Protein AF-A0A7W9KE18-F1 (afdb_monomer)

Mean predicted aligned error: 9.25 Å

Solvent-accessible surface area (backbone atoms only — not comparable to full-atom values): 11816 Å² total; per-residue (Å²): 110,72,20,36,41,29,46,58,72,78,98,74,41,50,74,44,80,45,38,40,68,54,53,30,46,52,31,44,57,42,32,73,68,54,82,53,66,66,60,21,50,50,31,40,55,49,35,73,67,67,53,50,64,50,47,50,83,75,50,60,72,62,50,44,56,42,53,53,50,44,44,60,71,41,48,60,66,49,31,47,74,78,36,62,89,39,95,56,54,41,63,58,51,46,55,50,37,50,53,49,49,53,50,47,64,75,40,43,69,59,54,44,63,52,36,45,64,60,50,49,53,50,44,52,53,38,47,74,73,69,49,53,69,62,61,46,48,37,50,43,42,74,56,60,47,49,72,72,55,46,20,55,47,42,18,71,74,69,73,50,52,69,67,59,17,38,54,58,47,63,70,27,76,71,34,43,71,58,46,53,52,52,53,52,53,49,52,53,50,53,52,53,53,52,52,51,51,56,61,66,68,64,68,69,78,84,84,76,86,76,92,127

Nearest PDB structures (foldseek):
  3iyv-assembly1_A  TM=1.744E-01  e=9.929E+00  Bos taurus

Radius of gyration: 23.75 Å; Cα contacts (8 Å, |Δi|>4): 207; chains: 1; bounding box: 62×62×66 Å

Structure (mmCIF, N/CA/C/O backbone):
data_AF-A0A7W9KE18-F1
#
_entry.id   AF-A0A7W9KE18-F1
#
loop_
_atom_site.group_PDB
_atom_site.id
_atom_site.type_symbol
_atom_site.label_atom_id
_atom_site.label_alt_id
_atom_site.label_comp_id
_atom_site.label_asym_id
_atom_site.label_entity_id
_atom_site.label_seq_id
_atom_site.pdbx_PDB_ins_code
_atom_site.Cartn_x
_atom_site.Cartn_y
_atom_site.Cartn_z
_atom_site.occupancy
_atom_site.B_iso_or_equiv
_atom_site.auth_seq_id
_atom_site.auth_comp_id
_atom_site.auth_asym_id
_atom_site.auth_atom_id
_atom_site.pdbx_PDB_model_num
ATOM 1 N N . MET A 1 1 ? 8.382 3.292 -27.621 1.00 81.75 1 MET A N 1
ATOM 2 C CA . MET A 1 1 ? 6.978 3.758 -27.607 1.00 81.75 1 MET A CA 1
ATOM 3 C C . MET A 1 1 ? 6.682 4.230 -26.197 1.00 81.75 1 MET A C 1
ATOM 5 O O . MET A 1 1 ? 6.985 3.475 -25.274 1.00 81.75 1 MET A O 1
ATOM 9 N N . SER A 1 2 ? 6.204 5.465 -26.048 1.00 94.50 2 SER A N 1
ATOM 10 C CA . SER A 1 2 ? 5.830 6.042 -24.753 1.00 94.50 2 SER A CA 1
ATOM 11 C C . SER A 1 2 ? 4.595 5.346 -24.177 1.00 94.50 2 SER A C 1
ATOM 13 O O . SER A 1 2 ? 3.833 4.704 -24.912 1.00 94.50 2 SER A O 1
ATOM 15 N N . ALA A 1 3 ? 4.464 5.435 -22.861 1.00 96.94 3 ALA A N 1
ATOM 16 C CA . ALA A 1 3 ? 3.302 5.058 -22.080 1.00 96.94 3 ALA A CA 1
ATOM 17 C C . ALA A 1 3 ? 3.195 5.993 -20.865 1.00 96.94 3 ALA A C 1
ATOM 19 O O . ALA A 1 3 ? 4.192 6.611 -20.505 1.00 96.94 3 ALA A O 1
ATOM 20 N N . ASP A 1 4 ? 2.032 6.065 -20.228 1.00 97.19 4 ASP A N 1
ATOM 21 C CA . ASP A 1 4 ? 1.794 6.928 -19.069 1.00 97.19 4 ASP A CA 1
ATOM 22 C C . ASP A 1 4 ? 1.134 6.142 -17.924 1.00 97.19 4 ASP A C 1
ATOM 24 O O . ASP A 1 4 ? 0.269 5.292 -18.140 1.00 97.19 4 ASP A O 1
ATOM 28 N N . PHE A 1 5 ? 1.535 6.411 -16.688 1.00 97.50 5 PHE A N 1
ATOM 29 C CA . PHE A 1 5 ? 0.840 5.945 -15.491 1.00 97.50 5 PHE A CA 1
ATOM 30 C C . PHE A 1 5 ? 0.196 7.156 -14.829 1.00 97.50 5 PHE A C 1
ATOM 32 O O . PHE A 1 5 ? 0.886 8.114 -14.510 1.00 97.50 5 PHE A O 1
ATOM 39 N N . TYR A 1 6 ? -1.112 7.129 -14.625 1.00 96.88 6 TYR A N 1
ATOM 40 C CA . TYR A 1 6 ? -1.852 8.233 -14.031 1.00 96.88 6 TYR A CA 1
ATOM 41 C C . TYR A 1 6 ? -2.145 7.926 -12.564 1.00 96.88 6 TYR A C 1
ATOM 43 O O . TYR A 1 6 ? -2.883 6.983 -12.259 1.00 96.88 6 TYR A O 1
ATOM 51 N N . VAL A 1 7 ? -1.549 8.720 -11.677 1.00 96.06 7 VAL A N 1
ATOM 52 C CA . VAL A 1 7 ? -1.718 8.627 -10.227 1.00 96.06 7 VAL A CA 1
ATOM 53 C C . VAL A 1 7 ? -2.932 9.458 -9.814 1.00 96.06 7 VAL A C 1
ATOM 55 O O . VAL A 1 7 ? -3.059 10.631 -10.171 1.00 96.06 7 VA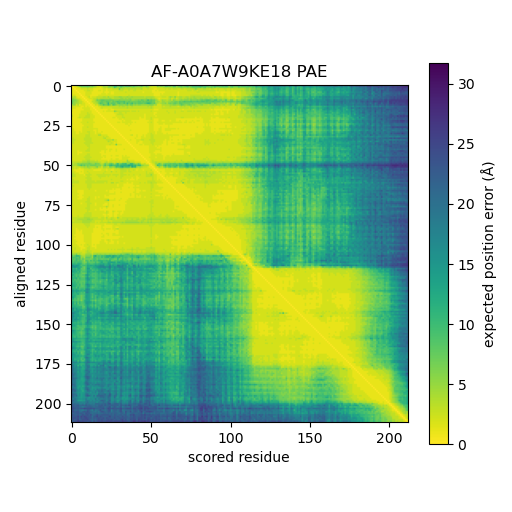L A O 1
ATOM 58 N N . GLY A 1 8 ? -3.841 8.831 -9.068 1.00 90.56 8 GLY A N 1
ATOM 59 C CA . GLY A 1 8 ? -5.035 9.476 -8.534 1.00 90.56 8 GLY A CA 1
ATOM 60 C C . GLY A 1 8 ? -6.297 9.359 -9.388 1.00 90.56 8 GLY A C 1
ATOM 61 O O . GLY A 1 8 ? -6.356 8.630 -10.380 1.00 90.56 8 GLY A O 1
ATOM 62 N N . PHE A 1 9 ? -7.338 10.067 -8.947 1.00 87.75 9 PHE A N 1
ATOM 63 C CA . PHE A 1 9 ? -8.699 10.002 -9.481 1.00 87.75 9 PHE A CA 1
ATOM 64 C C . PHE A 1 9 ? -9.166 11.342 -10.053 1.00 87.75 9 PHE A C 1
ATOM 66 O O . PHE A 1 9 ? -8.698 12.410 -9.664 1.00 87.75 9 PHE A O 1
ATOM 73 N N . GLY A 1 10 ? -10.181 11.291 -10.919 1.00 82.12 10 GLY A N 1
ATOM 74 C CA . GLY A 1 10 ? -10.900 12.480 -11.373 1.00 82.12 10 GLY A CA 1
ATOM 75 C C . GLY A 1 10 ? -10.387 13.051 -12.699 1.00 82.12 10 GLY A C 1
ATOM 76 O O . GLY A 1 10 ? -9.781 12.336 -13.492 1.00 82.12 10 GLY A O 1
ATOM 77 N N . PRO A 1 11 ? -10.693 14.326 -13.009 1.00 77.25 11 PRO A N 1
ATOM 78 C CA . PRO A 1 11 ? -10.459 14.888 -14.342 1.00 77.25 11 PRO A CA 1
ATOM 79 C C . PRO A 1 11 ? -8.986 15.204 -14.644 1.00 77.25 11 PRO A C 1
ATOM 81 O O . PRO A 1 11 ? -8.645 15.406 -15.811 1.00 77.25 11 PRO A O 1
ATOM 84 N N . HIS A 1 12 ? -8.127 15.267 -13.622 1.00 83.62 12 HIS A N 1
ATOM 85 C CA . HIS A 1 12 ? -6.730 15.691 -13.744 1.00 83.62 12 HIS A CA 1
ATOM 86 C C . HIS A 1 12 ? -5.778 14.814 -12.910 1.00 83.62 12 HIS A C 1
ATOM 88 O O . HIS A 1 12 ? -5.100 15.346 -12.036 1.00 83.62 12 HIS A O 1
ATOM 94 N N . PRO A 1 13 ? -5.725 13.488 -13.138 1.00 91.69 13 PRO A N 1
ATOM 95 C CA . PRO A 1 13 ? -4.758 12.644 -12.448 1.00 91.69 13 PRO A CA 1
ATOM 96 C C . PRO A 1 13 ? -3.338 12.993 -12.909 1.00 91.69 13 PRO A C 1
ATOM 98 O O . PRO A 1 13 ? -3.124 13.361 -14.072 1.00 91.69 13 PRO A O 1
ATOM 101 N N . GLU A 1 14 ? -2.371 12.870 -12.007 1.00 94.06 14 GLU A N 1
ATOM 102 C CA . GLU A 1 14 ? -0.987 13.253 -12.273 1.00 94.06 14 GLU A CA 1
ATOM 103 C C . GLU A 1 14 ? -0.297 12.201 -13.154 1.00 94.06 14 GLU A C 1
ATOM 105 O O . GLU A 1 14 ? -0.275 11.019 -12.800 1.00 94.06 14 GLU A O 1
ATOM 110 N N . PRO A 1 15 ? 0.236 12.580 -14.331 1.00 97.12 15 PRO A N 1
ATOM 111 C CA . PRO A 1 15 ? 0.862 11.629 -15.234 1.00 97.12 15 PRO A CA 1
ATOM 112 C C . PRO A 1 15 ? 2.338 11.402 -14.893 1.00 97.12 15 PRO A C 1
ATOM 114 O O . PRO A 1 15 ? 3.128 12.340 -14.814 1.00 97.12 15 PRO A O 1
ATOM 117 N N . TRP A 1 16 ? 2.737 10.137 -14.844 1.00 98.06 16 TRP A N 1
ATOM 118 C CA . TRP A 1 16 ? 4.122 9.690 -14.901 1.00 98.06 16 TRP A CA 1
ATOM 119 C C . TRP A 1 16 ? 4.404 9.047 -16.261 1.00 98.06 16 TRP A C 1
ATOM 121 O O . TRP A 1 16 ? 3.934 7.945 -16.568 1.00 98.06 16 TRP A O 1
ATOM 131 N N . SER A 1 17 ? 5.169 9.740 -17.103 1.00 97.44 17 SER A N 1
ATOM 132 C CA . SER A 1 17 ? 5.526 9.244 -18.434 1.00 97.44 17 SER A CA 1
ATOM 133 C C . SER A 1 17 ? 6.665 8.232 -18.367 1.00 97.44 17 SER A C 1
ATOM 135 O O . SER A 1 17 ? 7.680 8.448 -17.716 1.00 97.44 17 SER A O 1
ATOM 137 N N . CYS A 1 18 ? 6.540 7.129 -19.097 1.00 96.94 18 CYS A N 1
ATOM 138 C CA . CYS A 1 18 ? 7.520 6.050 -19.127 1.00 96.94 18 CYS A CA 1
ATOM 139 C C . CYS A 1 18 ? 7.545 5.340 -20.493 1.00 96.94 18 CYS A C 1
ATOM 141 O O . CYS A 1 18 ? 6.946 5.765 -21.486 1.00 96.94 18 CYS A O 1
ATOM 143 N N . THR A 1 19 ? 8.286 4.235 -20.583 1.00 96.81 19 THR A N 1
ATOM 144 C CA . THR A 1 19 ? 8.211 3.337 -21.744 1.00 96.81 19 THR A CA 1
ATOM 145 C C . THR A 1 19 ? 7.182 2.237 -21.494 1.00 96.81 19 THR A C 1
ATOM 147 O O . THR A 1 19 ? 6.984 1.822 -20.357 1.00 96.81 19 THR A O 1
ATOM 150 N N . ARG A 1 20 ? 6.592 1.667 -22.554 1.00 96.12 20 ARG A N 1
ATOM 151 C CA . ARG A 1 20 ? 5.683 0.507 -22.408 1.00 96.12 20 ARG A CA 1
ATOM 152 C C . ARG A 1 20 ? 6.296 -0.667 -21.642 1.00 96.12 20 ARG A C 1
ATOM 154 O O . ARG A 1 20 ? 5.591 -1.336 -20.899 1.00 96.12 20 ARG A O 1
ATOM 161 N N . GLY A 1 21 ? 7.592 -0.924 -21.839 1.00 96.44 21 GLY A N 1
ATOM 162 C CA . GLY A 1 21 ? 8.295 -1.992 -21.126 1.00 96.44 21 GLY A CA 1
ATOM 163 C C . GLY A 1 21 ? 8.367 -1.717 -19.626 1.00 96.44 21 GLY A C 1
ATOM 164 O O . GLY A 1 21 ? 8.128 -2.618 -18.832 1.00 96.44 21 GLY A O 1
ATOM 165 N N . MET A 1 22 ? 8.615 -0.462 -19.248 1.00 97.38 22 MET A N 1
ATOM 166 C CA . MET A 1 22 ? 8.638 -0.051 -17.848 1.00 97.38 22 MET A CA 1
ATOM 167 C C . MET A 1 22 ? 7.244 -0.087 -17.217 1.00 97.38 22 MET A C 1
ATOM 169 O O . MET A 1 22 ? 7.108 -0.626 -16.127 1.00 97.38 22 MET A O 1
ATOM 173 N N . LEU A 1 23 ? 6.203 0.382 -17.920 1.00 97.62 23 LEU A N 1
ATOM 174 C CA . LEU A 1 23 ? 4.820 0.247 -17.449 1.00 97.62 23 LEU A CA 1
ATOM 175 C C . LEU A 1 23 ? 4.454 -1.227 -17.220 1.00 97.62 23 LEU A C 1
ATOM 177 O O . LEU A 1 23 ? 3.947 -1.585 -16.162 1.00 97.62 23 LEU A O 1
ATOM 181 N N . GLY A 1 24 ? 4.757 -2.098 -18.187 1.00 97.12 24 GLY A N 1
ATOM 182 C CA . GLY A 1 24 ? 4.517 -3.536 -18.058 1.00 97.12 24 GLY A CA 1
ATOM 183 C C . GLY A 1 24 ? 5.300 -4.179 -16.910 1.00 97.12 24 GLY A C 1
ATOM 184 O O . GLY A 1 24 ? 4.770 -5.059 -16.233 1.00 97.12 24 GLY A O 1
ATOM 185 N N . TRP A 1 25 ? 6.535 -3.731 -16.660 1.00 97.75 25 TRP A N 1
ATOM 186 C CA . TRP A 1 25 ? 7.319 -4.168 -15.505 1.00 97.75 25 TRP A CA 1
ATOM 187 C C . TRP A 1 25 ? 6.673 -3.727 -14.186 1.00 97.75 25 TRP A C 1
ATOM 189 O O . TRP A 1 25 ? 6.401 -4.586 -13.354 1.00 97.75 25 TRP A O 1
ATOM 199 N N . VAL A 1 26 ? 6.334 -2.439 -14.025 1.00 97.88 26 VAL A N 1
ATOM 200 C CA . VAL A 1 26 ? 5.669 -1.908 -12.817 1.00 97.88 26 VAL A CA 1
ATOM 201 C C . VAL A 1 26 ? 4.416 -2.723 -12.492 1.00 97.88 26 VAL A C 1
ATOM 203 O O . VAL A 1 26 ? 4.280 -3.230 -11.380 1.00 97.88 26 VAL A O 1
ATOM 206 N N . LEU A 1 27 ? 3.525 -2.914 -13.472 1.00 97.69 27 LEU A N 1
ATOM 207 C CA . LEU A 1 27 ? 2.266 -3.634 -13.266 1.00 97.69 27 LEU A C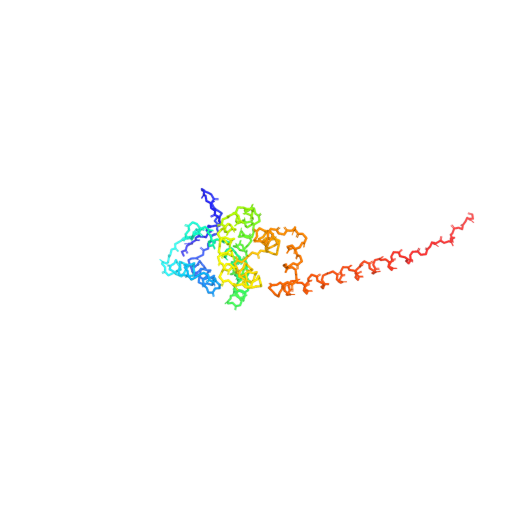A 1
ATOM 208 C C . LEU A 1 27 ? 2.485 -5.096 -12.851 1.00 97.69 27 LEU A C 1
ATOM 210 O O . LEU A 1 27 ? 1.798 -5.583 -11.955 1.00 97.69 27 LEU A O 1
ATOM 214 N N . ASN A 1 28 ? 3.449 -5.795 -13.458 1.00 97.94 28 ASN A N 1
ATOM 215 C CA . ASN A 1 28 ? 3.761 -7.181 -13.097 1.00 97.94 28 ASN A CA 1
ATOM 216 C C . ASN A 1 28 ? 4.422 -7.299 -11.720 1.00 97.94 28 ASN A C 1
ATOM 218 O O . ASN A 1 28 ? 4.080 -8.208 -10.960 1.00 97.94 28 ASN A O 1
ATOM 222 N N . THR A 1 29 ? 5.330 -6.380 -11.386 1.00 98.25 29 THR A N 1
ATOM 223 C CA . THR A 1 29 ? 5.990 -6.324 -10.078 1.00 98.25 29 THR A CA 1
ATOM 224 C C . THR A 1 29 ? 4.960 -6.125 -8.973 1.00 98.25 29 THR A C 1
ATOM 226 O O . THR 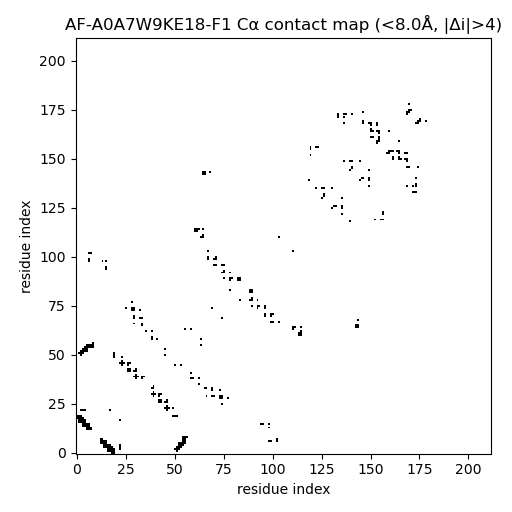A 1 29 ? 4.916 -6.917 -8.031 1.00 98.25 29 THR A O 1
ATOM 229 N N . VAL A 1 30 ? 4.066 -5.144 -9.121 1.00 98.00 30 VAL A N 1
ATOM 230 C CA . VAL A 1 30 ? 2.982 -4.886 -8.160 1.00 98.00 30 VAL A CA 1
ATOM 231 C C . VAL A 1 30 ? 2.030 -6.082 -8.077 1.00 98.00 30 VAL A C 1
ATOM 233 O O . VAL A 1 30 ? 1.740 -6.563 -6.984 1.00 98.00 30 VAL A O 1
ATOM 236 N N . ALA A 1 31 ? 1.613 -6.651 -9.214 1.00 97.62 31 ALA A N 1
ATOM 237 C CA . ALA A 1 31 ? 0.735 -7.826 -9.239 1.00 97.62 31 ALA A CA 1
ATOM 238 C C . ALA A 1 31 ? 1.317 -9.060 -8.523 1.00 97.62 31 ALA A C 1
ATOM 240 O O . ALA A 1 31 ? 0.571 -9.963 -8.141 1.00 97.62 31 ALA A O 1
ATOM 241 N N . GLY A 1 32 ? 2.645 -9.140 -8.389 1.00 97.19 32 GLY A N 1
ATOM 242 C CA . GLY A 1 32 ? 3.337 -10.193 -7.646 1.00 97.19 32 GLY A CA 1
ATOM 243 C C . GLY A 1 32 ? 3.272 -10.049 -6.123 1.00 97.19 32 GLY A C 1
ATOM 244 O O . GLY A 1 32 ? 3.572 -11.019 -5.434 1.00 97.19 32 GLY A O 1
ATOM 245 N N . HIS A 1 33 ? 2.886 -8.877 -5.611 1.00 96.31 33 HIS A N 1
ATOM 246 C CA . HIS A 1 33 ? 2.952 -8.543 -4.183 1.00 96.31 33 HIS A CA 1
ATOM 247 C C . HIS A 1 33 ? 1.595 -8.172 -3.569 1.00 96.31 33 HIS A C 1
ATOM 249 O O . HIS A 1 33 ? 1.438 -8.268 -2.350 1.00 96.31 33 HIS A O 1
ATOM 255 N N . VAL A 1 34 ? 0.608 -7.805 -4.391 1.00 95.56 34 VAL A N 1
ATOM 256 C CA . VAL A 1 34 ? -0.778 -7.638 -3.932 1.00 95.56 34 VAL A CA 1
ATOM 257 C C . VAL A 1 34 ? -1.364 -8.977 -3.455 1.00 95.56 34 VAL A C 1
ATOM 259 O O . VAL A 1 34 ? -1.104 -10.043 -4.018 1.00 95.56 34 VAL A O 1
ATOM 262 N N . GLN A 1 35 ? -2.154 -8.905 -2.395 1.00 89.44 35 GLN A N 1
ATOM 263 C CA . GLN A 1 35 ? -2.901 -9.977 -1.751 1.00 89.44 35 GLN A CA 1
ATOM 264 C C . GLN A 1 35 ? -4.274 -10.184 -2.390 1.00 89.44 35 GLN A C 1
ATOM 266 O O . GLN A 1 35 ? -4.741 -11.325 -2.451 1.00 89.44 35 GLN A O 1
ATOM 271 N N . ASP A 1 36 ? -4.929 -9.118 -2.864 1.00 89.62 36 ASP A N 1
ATOM 272 C CA . ASP A 1 36 ? -6.214 -9.253 -3.548 1.00 89.62 36 ASP A CA 1
ATOM 273 C C . ASP A 1 36 ? -6.034 -9.944 -4.920 1.00 89.62 36 ASP A C 1
ATOM 275 O O . ASP A 1 36 ? -5.361 -9.420 -5.818 1.00 89.62 36 ASP A O 1
ATOM 279 N N . PRO A 1 37 ? -6.629 -11.135 -5.132 1.00 93.00 37 PRO A N 1
ATOM 280 C CA . PRO A 1 37 ? -6.439 -11.885 -6.369 1.00 93.00 37 PRO A CA 1
ATOM 281 C C . PRO A 1 37 ? -7.110 -11.218 -7.578 1.00 93.00 37 PRO A C 1
ATOM 283 O O . PRO A 1 37 ? -6.664 -11.428 -8.708 1.00 93.00 37 PRO A O 1
ATOM 286 N N . GLY A 1 38 ? -8.165 -10.425 -7.361 1.00 94.38 38 GLY A N 1
ATOM 287 C CA . GLY A 1 38 ? -8.834 -9.648 -8.400 1.00 94.38 38 GLY A CA 1
ATOM 288 C C . GLY A 1 38 ? -7.957 -8.496 -8.880 1.00 94.38 38 GLY A C 1
ATOM 289 O O . GLY A 1 38 ? -7.752 -8.352 -10.086 1.00 94.38 38 GLY A O 1
ATOM 290 N N . LEU A 1 39 ? -7.358 -7.745 -7.952 1.00 96.06 39 LEU A N 1
ATOM 291 C CA . LEU A 1 39 ? -6.367 -6.709 -8.237 1.00 96.06 39 LEU A CA 1
ATOM 292 C C . LEU A 1 39 ? -5.178 -7.299 -9.004 1.00 96.06 39 LEU A C 1
ATOM 294 O O . LEU A 1 39 ? -4.818 -6.802 -10.073 1.00 96.06 39 LEU A O 1
ATOM 298 N N . ALA A 1 40 ? -4.623 -8.417 -8.524 1.00 97.31 40 ALA A N 1
ATOM 299 C CA . ALA A 1 40 ? -3.511 -9.104 -9.178 1.00 97.31 40 ALA A CA 1
ATOM 300 C C . ALA A 1 40 ? -3.842 -9.508 -10.626 1.00 97.31 40 ALA A C 1
ATOM 302 O O . ALA A 1 40 ? -3.021 -9.341 -11.532 1.00 97.31 40 ALA A O 1
ATOM 303 N N . ALA A 1 41 ? -5.037 -10.061 -10.856 1.00 97.00 41 ALA A N 1
ATOM 304 C CA . ALA A 1 41 ? -5.493 -10.460 -12.184 1.00 97.00 41 ALA A CA 1
ATOM 305 C C . ALA A 1 41 ? -5.673 -9.248 -13.111 1.00 97.00 41 ALA A C 1
ATOM 307 O O . ALA A 1 41 ? -5.221 -9.287 -14.257 1.00 97.00 41 ALA A O 1
ATOM 308 N N . THR A 1 42 ? -6.266 -8.164 -12.606 1.00 96.75 42 THR A N 1
ATOM 309 C CA . THR A 1 42 ? -6.447 -6.909 -13.346 1.00 96.75 42 THR A CA 1
ATOM 310 C C . THR A 1 42 ? -5.106 -6.322 -13.779 1.00 96.75 42 THR A C 1
ATOM 312 O O . THR A 1 42 ? -4.926 -6.018 -14.958 1.00 96.75 42 THR A O 1
ATOM 315 N N . LEU A 1 43 ? -4.134 -6.221 -12.870 1.00 97.25 43 LEU A N 1
ATOM 316 C CA . LEU A 1 43 ? -2.806 -5.678 -13.168 1.00 97.25 43 LEU A CA 1
ATOM 317 C C . LEU A 1 43 ? -2.063 -6.507 -14.229 1.00 97.25 43 LEU A C 1
ATOM 319 O O . LEU A 1 43 ? -1.535 -5.937 -15.186 1.00 97.25 43 LEU A O 1
ATOM 323 N N . ARG A 1 44 ? -2.085 -7.845 -14.127 1.00 97.38 44 ARG A N 1
ATOM 324 C CA . ARG A 1 44 ? -1.471 -8.732 -15.136 1.00 97.38 44 ARG A CA 1
ATOM 325 C C . ARG A 1 44 ? -2.142 -8.605 -16.498 1.00 97.38 44 ARG A C 1
ATOM 327 O O . ARG A 1 44 ? -1.459 -8.416 -17.499 1.00 97.38 44 ARG A O 1
ATOM 334 N N . ALA A 1 45 ? -3.475 -8.619 -16.540 1.00 96.19 45 ALA A N 1
ATOM 335 C CA . ALA A 1 45 ? -4.213 -8.443 -17.789 1.00 96.19 45 ALA A CA 1
ATOM 336 C C . ALA A 1 45 ? -3.877 -7.101 -18.466 1.00 96.19 45 ALA A C 1
ATOM 338 O O . ALA A 1 45 ? -3.749 -7.027 -19.691 1.00 96.19 45 ALA A O 1
ATOM 339 N N . ARG A 1 46 ? -3.687 -6.036 -17.675 1.00 95.44 46 ARG A N 1
ATOM 340 C CA . ARG A 1 46 ? -3.245 -4.729 -18.179 1.00 95.44 46 ARG A CA 1
ATOM 341 C C . ARG A 1 46 ? -1.807 -4.772 -18.694 1.00 95.44 46 ARG A C 1
ATOM 343 O O . ARG A 1 46 ? -1.572 -4.260 -19.789 1.00 95.44 46 ARG A O 1
ATOM 350 N N . ALA A 1 47 ? -0.887 -5.423 -17.987 1.00 95.75 47 ALA A N 1
ATOM 351 C CA . ALA A 1 47 ? 0.488 -5.602 -18.450 1.00 95.75 47 ALA A CA 1
ATOM 352 C C . ALA A 1 47 ? 0.553 -6.362 -19.793 1.00 95.75 47 ALA A C 1
ATOM 354 O O . ALA A 1 47 ? 1.229 -5.916 -20.722 1.00 95.75 47 ALA A O 1
ATOM 355 N N . ASP A 1 48 ? -0.221 -7.442 -19.933 1.00 95.31 48 ASP A N 1
ATOM 356 C CA . ASP A 1 48 ? -0.245 -8.300 -21.128 1.00 95.31 48 ASP A CA 1
ATOM 357 C C . ASP A 1 48 ? -0.899 -7.633 -22.345 1.00 95.31 48 ASP A C 1
ATOM 359 O O . ASP A 1 48 ? -0.551 -7.913 -23.493 1.00 95.31 48 ASP A O 1
ATOM 363 N N . SER A 1 49 ? -1.845 -6.720 -22.115 1.00 93.56 49 SER A N 1
ATOM 364 C CA . SER A 1 49 ? -2.570 -6.034 -23.191 1.00 93.56 49 SER A CA 1
ATOM 365 C C . SER A 1 49 ? -1.713 -5.058 -24.012 1.00 93.56 49 SER A C 1
ATOM 367 O O . SER A 1 49 ? -2.145 -4.603 -25.073 1.00 93.56 49 SER A O 1
ATOM 369 N N . GLY A 1 50 ? -0.506 -4.718 -23.541 1.00 88.88 50 GLY A N 1
ATOM 370 C CA . GLY A 1 50 ? 0.389 -3.775 -24.216 1.00 88.88 50 GLY A CA 1
ATOM 371 C C . GLY A 1 50 ? -0.152 -2.341 -24.275 1.00 88.88 50 GLY A C 1
ATOM 372 O O . GLY A 1 50 ? 0.203 -1.589 -25.193 1.00 88.88 50 GLY A O 1
ATOM 373 N N . LEU A 1 51 ? -1.030 -1.976 -23.330 1.00 84.25 51 LEU A N 1
ATOM 374 C CA . LEU A 1 51 ? -1.626 -0.645 -23.224 1.00 84.25 51 LEU A CA 1
ATOM 375 C C . LEU A 1 51 ? -0.566 0.455 -23.107 1.00 84.25 51 LEU A C 1
ATOM 377 O O . LEU A 1 51 ? 0.554 0.249 -22.642 1.00 84.25 51 LEU A O 1
ATOM 381 N N . GLN A 1 52 ? -0.951 1.646 -23.561 1.00 91.31 52 GLN A N 1
ATOM 382 C CA . GLN A 1 52 ? -0.127 2.852 -23.466 1.00 91.31 52 GLN A CA 1
ATOM 383 C C . GLN A 1 52 ? -0.403 3.642 -22.188 1.00 91.31 52 GLN A C 1
ATOM 385 O O . GLN A 1 52 ? 0.282 4.623 -21.947 1.00 91.31 52 GLN A O 1
ATOM 390 N N . TRP A 1 53 ? -1.393 3.247 -21.391 1.00 94.62 53 TRP A N 1
ATOM 391 C CA . TRP A 1 53 ? -1.748 3.960 -20.175 1.00 94.62 53 TRP A CA 1
ATOM 392 C C . TRP A 1 53 ? -2.298 3.036 -19.092 1.00 94.62 53 TRP A C 1
ATOM 394 O O . TRP A 1 53 ? -2.902 2.000 -19.394 1.00 94.62 53 TRP A O 1
ATOM 404 N N . PHE A 1 54 ? -2.142 3.454 -17.840 1.00 96.62 54 PHE A N 1
ATOM 405 C CA . PHE A 1 54 ? -2.807 2.877 -16.675 1.00 96.62 54 PHE A CA 1
ATOM 406 C C . PHE A 1 54 ? -3.347 4.000 -15.782 1.00 96.62 54 PHE A C 1
ATOM 408 O O . PHE A 1 54 ? -2.665 5.000 -15.596 1.00 96.62 54 PHE A O 1
ATOM 415 N N . TYR A 1 55 ? -4.554 3.832 -15.244 1.00 95.25 55 TYR A N 1
ATOM 416 C CA . TYR A 1 55 ? -5.211 4.784 -14.338 1.00 95.25 55 TYR A CA 1
ATOM 417 C C . TYR A 1 55 ? -5.626 4.057 -13.062 1.00 95.25 55 TYR A C 1
ATOM 419 O O . TYR A 1 55 ? -6.002 2.887 -13.148 1.00 95.25 55 TYR A O 1
ATOM 427 N N . PHE A 1 56 ? -5.685 4.746 -11.920 1.00 94.06 56 PHE A N 1
ATOM 428 C CA . PHE A 1 56 ? -6.324 4.189 -10.716 1.00 94.06 56 PHE A CA 1
ATOM 429 C C . PHE A 1 56 ? -7.800 3.832 -10.955 1.00 94.06 56 PHE A C 1
ATOM 431 O O . PHE A 1 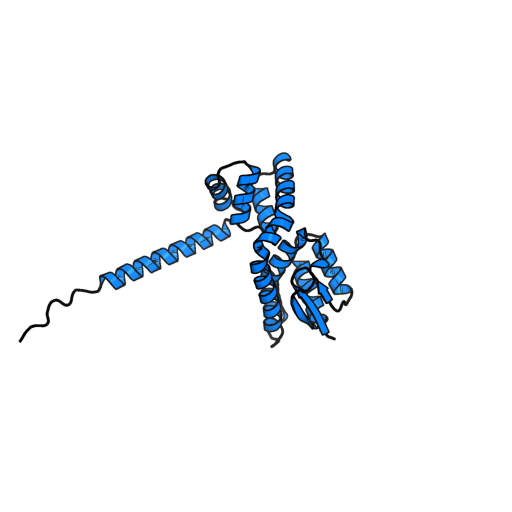56 ? -8.261 2.814 -10.458 1.00 94.06 56 PHE A O 1
ATOM 438 N N . ASP A 1 57 ? -8.498 4.544 -11.849 1.00 91.06 57 ASP A N 1
ATOM 439 C CA . ASP A 1 57 ? -9.844 4.179 -12.334 1.00 91.06 57 ASP A CA 1
ATOM 440 C C . ASP A 1 57 ? -9.918 2.807 -13.043 1.00 91.06 57 ASP A C 1
ATOM 442 O O . ASP A 1 57 ? -10.996 2.342 -13.411 1.00 91.06 57 ASP A O 1
ATOM 446 N N . SER A 1 58 ? -8.779 2.156 -13.299 1.00 93.56 58 SER A N 1
ATOM 447 C CA . SER A 1 58 ? -8.730 0.809 -13.883 1.00 93.56 58 SER A CA 1
ATOM 448 C C . SER A 1 58 ? -8.849 -0.313 -12.851 1.00 93.56 58 SER A C 1
ATOM 450 O O . SER A 1 58 ? -8.878 -1.475 -13.264 1.00 93.56 58 SER A O 1
ATOM 452 N N . VAL A 1 59 ? -8.876 0.014 -11.558 1.00 94.69 59 VAL A N 1
ATOM 453 C CA . VAL A 1 59 ? -9.073 -0.918 -10.440 1.00 94.69 59 VAL A CA 1
ATOM 454 C C . VAL A 1 59 ? -10.256 -0.450 -9.588 1.00 94.69 59 VAL A C 1
ATOM 456 O O . VAL A 1 59 ? -10.701 0.692 -9.710 1.00 94.69 59 VAL A O 1
ATOM 459 N N . GLU A 1 60 ? -10.797 -1.330 -8.749 1.00 91.38 60 GLU A N 1
ATOM 460 C CA . GLU A 1 60 ? -11.886 -0.948 -7.846 1.00 91.38 60 GLU A CA 1
ATOM 461 C C . GLU A 1 60 ? -11.368 0.008 -6.757 1.00 91.38 60 GLU A C 1
ATOM 463 O O . GLU A 1 60 ? -10.200 -0.035 -6.364 1.00 91.38 60 GLU A O 1
ATOM 468 N N . ARG A 1 61 ? -12.224 0.913 -6.265 1.00 86.69 61 ARG A N 1
ATOM 469 C CA . ARG A 1 61 ? -11.792 1.958 -5.315 1.00 86.69 61 ARG A CA 1
ATOM 470 C C . ARG A 1 61 ? -11.275 1.394 -3.993 1.00 86.69 61 ARG A C 1
ATOM 472 O O . ARG A 1 61 ? -10.329 1.941 -3.435 1.00 86.69 61 ARG A O 1
ATOM 479 N N . ASP A 1 62 ? -11.868 0.305 -3.520 1.00 83.06 62 ASP A N 1
ATOM 480 C CA . ASP A 1 62 ? -11.468 -0.413 -2.307 1.00 83.06 62 ASP A CA 1
ATOM 481 C C . ASP A 1 62 ? -10.108 -1.124 -2.455 1.00 83.06 62 ASP A C 1
ATOM 483 O O . ASP A 1 62 ? -9.468 -1.442 -1.452 1.00 83.06 62 ASP A O 1
ATOM 487 N N . GLN A 1 63 ? -9.632 -1.323 -3.690 1.00 90.19 63 GLN A N 1
ATOM 488 C CA . GLN A 1 63 ? -8.324 -1.908 -4.005 1.00 90.19 63 GLN A CA 1
ATOM 489 C C . GLN A 1 63 ? -7.190 -0.873 -4.045 1.00 90.19 63 GLN A C 1
ATOM 491 O O . GLN A 1 63 ? -6.014 -1.241 -3.990 1.00 90.19 63 GLN A O 1
ATOM 496 N N . VAL A 1 64 ? -7.505 0.423 -4.148 1.00 92.19 64 VAL A N 1
ATOM 497 C CA . VAL A 1 64 ? -6.483 1.472 -4.285 1.00 92.19 64 VAL A CA 1
ATOM 498 C C . VAL A 1 64 ? -5.569 1.616 -3.068 1.00 92.19 64 VAL A C 1
ATOM 500 O O . VAL A 1 64 ? -4.365 1.751 -3.291 1.00 92.19 64 VAL A O 1
ATOM 503 N N . PRO A 1 65 ? -6.048 1.546 -1.810 1.00 87.94 65 PRO A N 1
ATOM 504 C CA . PRO A 1 65 ? -5.153 1.593 -0.655 1.00 87.94 65 PRO A CA 1
ATOM 505 C C . PRO A 1 65 ? -4.050 0.525 -0.716 1.00 87.94 65 PRO A C 1
ATOM 507 O O . PRO A 1 65 ? -2.879 0.826 -0.493 1.00 87.94 65 PRO A O 1
ATOM 510 N N . GLU A 1 66 ? -4.407 -0.703 -1.102 1.00 89.12 66 GLU A N 1
ATOM 511 C CA . GLU A 1 66 ? -3.455 -1.803 -1.261 1.00 89.12 66 GLU A CA 1
ATOM 512 C C . GLU A 1 66 ? -2.499 -1.571 -2.438 1.00 89.12 66 GLU A C 1
ATOM 514 O O . GLU A 1 66 ? -1.288 -1.732 -2.282 1.00 89.12 66 GLU A O 1
ATOM 519 N N . LEU A 1 67 ? -3.020 -1.156 -3.599 1.00 94.88 67 LEU A N 1
ATOM 520 C CA . LEU A 1 67 ? -2.211 -0.814 -4.773 1.00 94.88 67 LEU A CA 1
ATOM 521 C C . LEU A 1 67 ? -1.129 0.218 -4.421 1.00 94.88 67 LEU A C 1
ATOM 523 O O . LEU A 1 67 ? 0.047 -0.003 -4.702 1.00 94.88 67 LEU A O 1
ATOM 527 N N . VAL A 1 68 ? -1.533 1.321 -3.790 1.00 94.56 68 VAL A N 1
ATOM 528 C CA . VAL A 1 68 ? -0.655 2.423 -3.376 1.00 94.56 68 VAL A CA 1
ATOM 529 C C . VAL A 1 68 ? 0.406 1.930 -2.402 1.00 94.56 68 VAL A C 1
ATOM 531 O O . VAL A 1 68 ? 1.590 2.177 -2.622 1.00 94.56 68 VAL A O 1
ATOM 534 N N . GLN A 1 69 ? 0.003 1.185 -1.369 1.00 91.44 69 GLN A N 1
ATOM 535 C CA . GLN A 1 69 ? 0.938 0.684 -0.365 1.00 91.44 69 GLN A CA 1
ATOM 536 C C . GLN A 1 69 ? 1.986 -0.249 -0.986 1.00 91.44 69 GLN A C 1
ATOM 538 O O . GLN A 1 69 ? 3.181 -0.080 -0.752 1.00 91.44 69 GLN A O 1
ATOM 543 N N . VAL A 1 70 ? 1.563 -1.184 -1.844 1.00 95.38 70 VAL A N 1
ATOM 544 C CA . VAL A 1 70 ? 2.485 -2.090 -2.546 1.00 95.38 70 VAL A CA 1
ATOM 545 C C . VAL A 1 70 ? 3.428 -1.317 -3.468 1.00 95.38 70 VAL A C 1
ATOM 547 O O . VAL A 1 70 ? 4.609 -1.647 -3.536 1.00 95.38 70 VAL A O 1
ATOM 550 N N . MET A 1 71 ? 2.948 -0.289 -4.173 1.00 97.62 71 MET A N 1
ATOM 551 C CA . MET A 1 71 ? 3.810 0.530 -5.029 1.00 97.62 71 MET A CA 1
ATOM 552 C C . MET A 1 71 ? 4.925 1.216 -4.230 1.00 97.62 71 MET A C 1
ATOM 554 O O . MET A 1 71 ? 6.083 1.148 -4.644 1.00 97.62 71 MET A O 1
ATOM 558 N N . ILE A 1 72 ? 4.587 1.815 -3.085 1.00 96.12 72 ILE A N 1
ATOM 559 C CA . ILE A 1 72 ? 5.540 2.498 -2.199 1.00 96.12 72 ILE A CA 1
ATOM 560 C C . ILE A 1 72 ? 6.568 1.507 -1.635 1.00 96.12 72 ILE A C 1
ATOM 562 O O . ILE A 1 72 ? 7.770 1.759 -1.704 1.00 96.12 72 ILE A O 1
ATOM 566 N N . ASP A 1 73 ? 6.113 0.358 -1.131 1.00 93.50 73 ASP A N 1
ATOM 567 C CA . ASP A 1 73 ? 6.981 -0.581 -0.411 1.00 93.50 73 ASP A CA 1
ATOM 568 C C . ASP A 1 73 ? 7.868 -1.433 -1.334 1.00 93.50 73 ASP A C 1
ATOM 570 O O . ASP A 1 73 ? 8.945 -1.877 -0.932 1.00 93.50 73 ASP A O 1
ATOM 574 N N . VAL A 1 74 ? 7.419 -1.715 -2.563 1.00 97.69 74 VAL A N 1
ATOM 575 C CA . VAL A 1 74 ? 8.018 -2.771 -3.399 1.00 97.69 74 VAL A CA 1
ATOM 576 C C . VAL A 1 74 ? 8.816 -2.236 -4.580 1.00 97.69 74 VAL A C 1
ATOM 578 O O . VAL A 1 74 ? 9.813 -2.858 -4.961 1.00 97.69 74 VAL A O 1
ATOM 581 N N . LEU A 1 75 ? 8.403 -1.125 -5.198 1.00 97.94 75 LEU A N 1
ATOM 582 C CA . LEU A 1 75 ? 8.949 -0.746 -6.504 1.00 97.94 75 LEU A CA 1
ATOM 583 C C . LEU A 1 75 ? 10.439 -0.402 -6.455 1.00 97.94 75 LEU A C 1
ATOM 585 O O . LEU A 1 75 ? 11.177 -0.876 -7.317 1.00 97.94 75 LEU A O 1
ATOM 589 N N . ILE A 1 76 ? 10.900 0.351 -5.452 1.00 98.44 76 ILE A N 1
ATOM 590 C CA . ILE A 1 76 ? 12.322 0.721 -5.345 1.00 98.44 76 ILE A CA 1
ATOM 591 C C . ILE A 1 76 ? 13.204 -0.493 -5.042 1.00 98.44 76 ILE A C 1
ATOM 593 O O . ILE A 1 76 ? 14.097 -0.760 -5.851 1.00 98.44 76 ILE A O 1
ATOM 597 N N . PRO A 1 77 ? 12.924 -1.319 -4.009 1.00 97.75 77 PRO A N 1
ATOM 598 C CA . PRO A 1 77 ? 13.715 -2.528 -3.773 1.00 97.75 77 PRO A CA 1
ATOM 599 C C . PRO A 1 77 ? 13.740 -3.489 -4.972 1.00 97.75 77 PRO A C 1
ATOM 601 O O . PRO A 1 77 ? 14.747 -4.153 -5.231 1.00 97.75 77 PRO A O 1
ATOM 604 N N . ALA A 1 78 ? 12.636 -3.589 -5.723 1.00 97.88 78 ALA A N 1
ATOM 605 C CA . ALA A 1 78 ? 12.583 -4.405 -6.933 1.00 97.88 78 ALA A CA 1
ATOM 606 C C . ALA A 1 78 ? 13.413 -3.805 -8.080 1.00 97.88 78 ALA A C 1
ATOM 608 O O . ALA A 1 78 ? 14.149 -4.541 -8.742 1.00 97.88 78 ALA A O 1
ATOM 609 N N . ALA A 1 79 ? 13.335 -2.488 -8.294 1.00 98.25 79 ALA A N 1
ATOM 610 C CA . ALA A 1 79 ? 14.106 -1.784 -9.314 1.00 98.25 79 ALA A CA 1
ATOM 611 C C . ALA A 1 79 ? 15.615 -1.881 -9.057 1.00 98.25 79 ALA A C 1
ATOM 613 O O . ALA A 1 79 ? 16.369 -2.176 -9.981 1.00 98.25 79 ALA A O 1
ATOM 614 N N . GLU A 1 80 ? 16.061 -1.690 -7.815 1.00 97.94 80 GLU A N 1
ATOM 615 C CA . GLU A 1 80 ? 17.473 -1.816 -7.436 1.00 97.94 80 GLU A CA 1
ATOM 616 C C . GLU A 1 80 ? 18.004 -3.233 -7.681 1.00 97.94 80 GLU A C 1
ATOM 618 O O . GLU A 1 80 ? 19.096 -3.410 -8.221 1.00 97.94 80 GLU A O 1
ATOM 623 N N . ARG A 1 81 ? 17.208 -4.254 -7.339 1.00 98.25 81 ARG A N 1
ATOM 624 C CA . ARG A 1 81 ? 17.576 -5.663 -7.524 1.00 98.25 81 ARG A CA 1
ATOM 625 C C . ARG A 1 81 ? 17.699 -6.057 -8.997 1.00 98.25 81 ARG A C 1
ATOM 627 O O . ARG A 1 81 ? 18.594 -6.822 -9.344 1.00 98.25 81 ARG A O 1
ATOM 634 N N . GLU A 1 82 ? 16.774 -5.612 -9.842 1.00 98.25 82 GLU A N 1
ATOM 635 C CA . GLU A 1 82 ? 16.670 -6.071 -11.237 1.00 98.25 82 GLU A CA 1
ATOM 636 C C . GLU A 1 82 ? 17.395 -5.155 -12.231 1.00 98.25 82 GLU A C 1
ATOM 638 O O . GLU A 1 82 ? 17.852 -5.617 -13.277 1.00 98.25 82 GLU A O 1
ATOM 643 N N . TYR A 1 83 ? 17.527 -3.869 -11.898 1.00 97.81 83 TYR A N 1
ATOM 644 C CA . TYR A 1 83 ? 18.029 -2.822 -12.787 1.00 97.81 83 TYR A CA 1
ATOM 645 C C . TYR A 1 83 ? 19.021 -1.867 -12.109 1.00 97.81 83 TYR A C 1
ATOM 647 O O . TYR A 1 83 ? 19.220 -0.759 -12.606 1.00 97.81 83 TYR A O 1
ATOM 655 N N . GLY A 1 84 ? 19.676 -2.271 -11.015 1.00 96.69 84 GLY A N 1
ATOM 656 C CA . GLY A 1 84 ? 20.632 -1.423 -10.287 1.00 96.69 84 GLY A CA 1
ATOM 657 C C . GLY A 1 84 ? 21.789 -0.879 -11.138 1.00 96.69 84 GLY A C 1
ATOM 658 O O . GLY A 1 84 ? 22.240 0.241 -10.917 1.00 96.69 84 GLY A O 1
ATOM 659 N N . ASP A 1 85 ? 22.212 -1.612 -12.174 1.00 97.62 85 ASP A N 1
ATOM 660 C CA . ASP A 1 85 ? 23.257 -1.167 -13.112 1.00 97.62 85 ASP A CA 1
ATOM 661 C C . ASP A 1 85 ? 22.742 -0.193 -14.190 1.00 97.62 85 ASP A C 1
ATOM 663 O O . ASP A 1 85 ? 23.511 0.316 -15.011 1.00 97.62 85 ASP A O 1
ATOM 667 N N . HIS A 1 86 ? 21.431 0.054 -14.239 1.00 97.50 86 HIS A N 1
ATOM 668 C CA . HIS A 1 86 ? 20.808 0.845 -15.285 1.00 97.50 86 HIS A CA 1
ATOM 669 C C . HIS A 1 86 ? 20.622 2.306 -14.845 1.00 97.50 86 HIS A C 1
ATOM 671 O O . HIS A 1 86 ? 19.777 2.595 -13.995 1.00 97.50 86 HIS A O 1
ATOM 677 N N . PRO A 1 87 ? 21.336 3.268 -15.464 1.00 96.25 87 PRO A N 1
ATOM 678 C CA . PRO A 1 87 ? 21.572 4.594 -14.883 1.00 96.25 87 PRO A CA 1
ATOM 679 C C . PRO A 1 87 ? 20.323 5.468 -14.729 1.00 96.25 87 PRO A C 1
ATOM 681 O O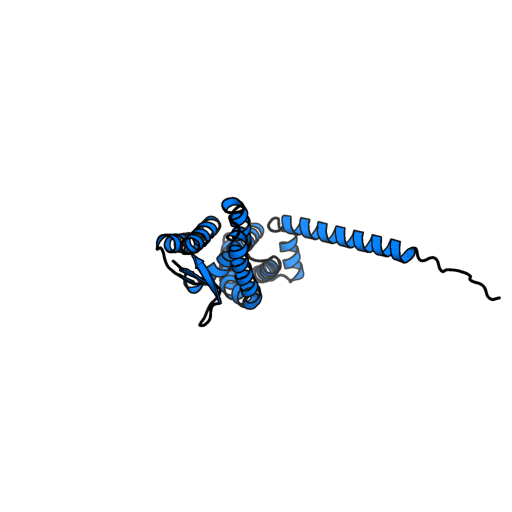 . PRO A 1 87 ? 20.366 6.463 -14.014 1.00 96.25 87 PRO A O 1
ATOM 684 N N . TRP A 1 88 ? 19.225 5.130 -15.408 1.00 97.06 88 TRP A N 1
ATOM 685 C CA . TRP A 1 88 ? 17.975 5.886 -15.340 1.00 97.06 88 TRP A CA 1
ATOM 686 C C . TRP A 1 88 ? 16.800 5.097 -14.761 1.00 97.06 88 TRP A C 1
ATOM 688 O O . TRP A 1 88 ? 15.788 5.704 -14.446 1.00 97.06 88 TRP A O 1
ATOM 698 N N . PHE A 1 89 ? 16.890 3.771 -14.601 1.00 97.94 89 PHE A N 1
ATOM 699 C CA . PHE A 1 89 ? 15.701 2.979 -14.252 1.00 97.94 89 PHE A CA 1
ATOM 700 C C . PHE A 1 89 ? 15.259 3.205 -12.804 1.00 97.94 89 PHE A C 1
ATOM 702 O O . PHE A 1 89 ? 14.083 3.462 -12.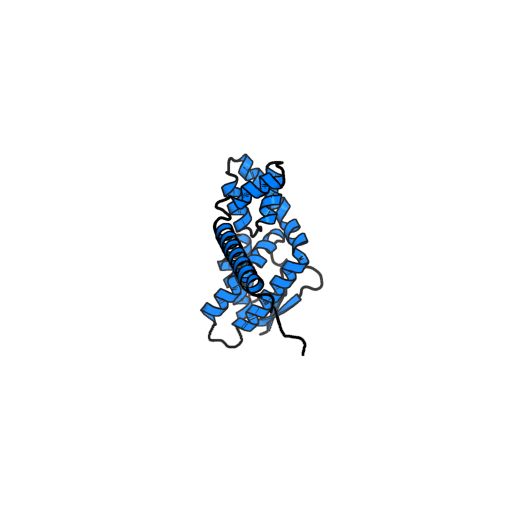555 1.00 97.94 89 PHE A O 1
ATOM 709 N N . VAL A 1 90 ? 16.204 3.142 -11.860 1.00 98.06 90 VAL A N 1
ATOM 710 C CA . VAL A 1 90 ? 15.918 3.357 -10.435 1.00 98.06 90 VAL A CA 1
ATOM 711 C C . VAL A 1 90 ? 15.464 4.800 -10.173 1.00 98.06 90 VAL A C 1
ATOM 713 O O . VAL A 1 90 ? 14.375 4.947 -9.623 1.00 98.06 90 VAL A O 1
ATOM 716 N N . PRO A 1 91 ? 16.169 5.860 -10.639 1.00 98.19 91 PRO A N 1
ATOM 717 C CA . PRO A 1 91 ? 15.692 7.235 -10.463 1.00 98.19 91 PRO A CA 1
ATOM 718 C C . PRO A 1 91 ? 14.302 7.475 -11.061 1.00 98.19 91 PRO A C 1
ATOM 720 O O . PRO A 1 91 ? 13.449 8.068 -10.417 1.00 98.19 91 PRO A O 1
ATOM 723 N N . HIS A 1 92 ? 14.031 6.946 -12.258 1.00 98.12 92 HIS A N 1
ATOM 724 C CA . HIS A 1 92 ? 12.729 7.123 -12.906 1.00 98.12 92 HIS A CA 1
ATOM 725 C C . HIS A 1 92 ? 11.605 6.365 -12.184 1.00 98.12 92 HIS A C 1
ATOM 727 O O . HIS A 1 92 ? 10.459 6.801 -12.182 1.00 98.12 92 HIS A O 1
ATOM 733 N N . THR A 1 93 ? 11.920 5.231 -11.546 1.00 98.19 93 THR A N 1
ATOM 734 C CA . THR A 1 93 ? 10.973 4.510 -10.675 1.00 98.19 93 THR A CA 1
ATOM 735 C C . THR A 1 93 ? 10.730 5.275 -9.372 1.00 98.19 93 THR A C 1
ATOM 737 O O . THR A 1 93 ? 9.598 5.298 -8.896 1.00 98.19 93 THR A O 1
ATOM 740 N N . GLN A 1 94 ? 11.760 5.931 -8.826 1.00 98.31 94 GLN A N 1
ATOM 741 C CA . GLN A 1 94 ? 11.632 6.810 -7.660 1.00 98.31 94 GLN A CA 1
ATOM 742 C C . GLN A 1 94 ? 10.648 7.946 -7.925 1.00 98.31 94 GLN A C 1
ATOM 744 O O . GLN A 1 94 ? 9.768 8.156 -7.102 1.00 98.31 94 GLN A O 1
ATOM 749 N N . GLU A 1 95 ? 10.699 8.578 -9.101 1.00 98.12 95 GLU A N 1
ATOM 750 C CA . GLU A 1 95 ? 9.727 9.616 -9.478 1.00 98.12 95 GLU A CA 1
ATOM 751 C C . GLU A 1 95 ? 8.271 9.122 -9.385 1.00 98.12 95 GLU A C 1
ATOM 753 O O . GLU A 1 95 ? 7.404 9.844 -8.901 1.00 98.12 95 GLU A O 1
ATOM 758 N N . LEU A 1 96 ? 7.984 7.878 -9.795 1.00 98.12 96 LEU A N 1
ATOM 759 C CA . LEU A 1 96 ? 6.642 7.300 -9.646 1.00 98.12 96 LEU A CA 1
ATOM 760 C C . LEU A 1 96 ? 6.266 7.090 -8.176 1.00 98.12 96 LEU A C 1
ATOM 762 O O . LEU A 1 96 ? 5.130 7.357 -7.791 1.00 98.12 96 LEU A O 1
ATOM 766 N N . VAL A 1 97 ? 7.192 6.576 -7.366 1.00 97.94 97 VAL A N 1
ATOM 767 C CA . VAL A 1 97 ? 6.949 6.333 -5.937 1.00 97.94 97 VAL A CA 1
ATOM 768 C C . VAL A 1 97 ? 6.738 7.644 -5.187 1.00 97.94 97 VAL A C 1
ATOM 770 O O . VAL A 1 97 ? 5.847 7.707 -4.342 1.00 97.94 97 VAL A O 1
ATOM 773 N N . ASP A 1 98 ? 7.480 8.693 -5.536 1.00 97.31 98 ASP A N 1
ATOM 774 C CA . ASP A 1 98 ? 7.312 10.032 -4.977 1.00 97.31 98 ASP A CA 1
ATOM 775 C C . ASP A 1 98 ? 5.918 10.580 -5.312 1.00 97.31 98 ASP A C 1
ATOM 777 O O . ASP A 1 98 ? 5.181 10.936 -4.396 1.00 97.31 98 ASP A O 1
ATOM 781 N N . LEU A 1 99 ? 5.490 10.516 -6.582 1.00 97.12 99 LEU A N 1
ATOM 782 C CA . LEU A 1 99 ? 4.137 10.924 -6.999 1.00 97.12 99 LEU A CA 1
ATOM 783 C C . LEU A 1 99 ? 3.036 10.158 -6.249 1.00 97.12 99 LEU A C 1
ATOM 785 O O . LEU A 1 99 ? 2.068 10.743 -5.767 1.00 97.12 99 LEU A O 1
ATOM 789 N N . VAL A 1 100 ? 3.175 8.836 -6.115 1.00 96.62 100 VAL A N 1
ATOM 790 C CA . VAL A 1 100 ? 2.209 8.004 -5.376 1.00 96.62 100 VAL A CA 1
ATOM 791 C C . VAL A 1 100 ? 2.194 8.348 -3.884 1.00 96.62 100 VAL A C 1
ATOM 793 O O . VAL A 1 100 ? 1.124 8.361 -3.274 1.00 96.62 100 VAL A O 1
ATOM 796 N N . THR A 1 101 ? 3.352 8.651 -3.298 1.00 94.50 101 THR A N 1
ATOM 797 C CA . THR A 1 101 ? 3.487 9.034 -1.886 1.00 94.50 101 THR A CA 1
ATOM 798 C C . THR A 1 101 ? 2.872 10.407 -1.620 1.00 94.50 101 THR A C 1
ATOM 800 O O . THR A 1 101 ? 2.135 10.571 -0.647 1.00 94.50 101 THR A O 1
ATOM 803 N N . GLU A 1 102 ? 3.134 11.384 -2.491 1.00 93.94 102 GLU A N 1
ATOM 804 C CA . GLU A 1 102 ? 2.541 12.723 -2.429 1.00 93.94 102 GLU A CA 1
ATOM 805 C C . GLU A 1 102 ? 1.017 12.644 -2.552 1.00 93.94 102 GLU A C 1
ATOM 807 O O . GLU A 1 102 ? 0.298 13.160 -1.691 1.00 93.94 102 GLU A O 1
ATOM 812 N N . TRP A 1 103 ? 0.522 11.889 -3.536 1.00 94.25 103 TRP A N 1
ATOM 813 C CA . TRP A 1 103 ? -0.906 11.648 -3.703 1.00 94.25 103 TRP A CA 1
ATOM 814 C C . TRP A 1 103 ? -1.528 10.957 -2.478 1.00 94.25 103 TRP A C 1
ATOM 816 O O . TRP A 1 103 ? -2.565 11.387 -1.973 1.00 94.25 103 TRP A O 1
ATOM 826 N N . GLN A 1 104 ? -0.887 9.918 -1.929 1.00 91.69 104 GLN A N 1
ATOM 827 C CA . GLN A 1 104 ? -1.365 9.254 -0.711 1.00 91.69 104 GLN A CA 1
ATOM 828 C C . GLN A 1 104 ? -1.442 10.229 0.473 1.00 91.69 104 GLN A C 1
ATOM 830 O O . GLN A 1 104 ? -2.363 10.139 1.287 1.00 91.69 104 GLN A O 1
ATOM 835 N N . ALA A 1 105 ? -0.483 11.150 0.597 1.00 86.94 105 ALA A N 1
ATOM 836 C CA . ALA A 1 105 ? -0.470 12.143 1.664 1.00 86.94 105 ALA A CA 1
ATOM 837 C C . ALA A 1 105 ? -1.617 13.157 1.525 1.00 86.94 105 ALA A C 1
ATOM 839 O O . ALA A 1 105 ? -2.261 13.469 2.528 1.00 86.94 105 ALA A O 1
ATOM 840 N N . GLU A 1 106 ? -1.900 13.625 0.306 1.00 88.25 106 GLU A N 1
ATOM 841 C CA . GLU A 1 106 ? -3.000 14.555 0.019 1.00 88.25 106 GLU A CA 1
ATOM 842 C C . GLU A 1 106 ? -4.373 13.907 0.257 1.00 88.25 106 GLU A C 1
ATOM 844 O O . GLU A 1 106 ? -5.234 14.489 0.918 1.00 88.25 106 GLU A O 1
ATOM 849 N N . TYR A 1 107 ? -4.557 12.667 -0.204 1.00 83.62 107 TYR A N 1
ATOM 850 C CA . TYR A 1 107 ? -5.848 11.973 -0.192 1.00 83.62 107 TYR A CA 1
ATOM 851 C C . TYR A 1 107 ? -5.991 10.959 0.945 1.00 83.62 107 TYR A C 1
ATOM 853 O O . TYR A 1 107 ? -6.902 10.132 0.924 1.00 83.62 107 TYR A O 1
ATOM 861 N N . ARG A 1 108 ? -5.137 11.020 1.977 1.00 78.06 108 ARG A N 1
ATOM 862 C CA . ARG A 1 108 ? -5.132 10.049 3.088 1.00 78.06 108 ARG A CA 1
ATOM 863 C C . ARG A 1 108 ? -6.514 9.864 3.717 1.00 78.06 108 ARG A C 1
ATOM 865 O O . ARG A 1 108 ? -6.904 8.742 4.017 1.00 78.06 108 ARG A O 1
ATOM 872 N N . VAL A 1 109 ? -7.253 10.956 3.925 1.00 72.75 109 VAL A N 1
ATOM 873 C CA . VAL A 1 109 ? -8.589 10.909 4.544 1.00 72.75 109 VAL A CA 1
ATOM 874 C C . VAL A 1 109 ? -9.606 10.215 3.639 1.00 72.75 109 VAL A C 1
ATOM 876 O O . VAL A 1 109 ? -10.353 9.364 4.110 1.00 72.75 109 VAL A O 1
ATOM 879 N N . GLU A 1 110 ? -9.600 10.512 2.342 1.00 73.00 110 GLU A N 1
ATOM 880 C CA . GLU A 1 110 ? -10.511 9.881 1.378 1.00 73.00 110 GLU A CA 1
ATOM 881 C C . GLU A 1 110 ? -10.169 8.402 1.153 1.00 73.00 110 GLU A C 1
ATOM 883 O O . GLU A 1 110 ? -11.059 7.556 1.096 1.00 73.00 110 GLU A O 1
ATOM 888 N N . LEU A 1 111 ? -8.876 8.069 1.105 1.00 65.12 111 LEU A N 1
ATOM 889 C CA . LEU A 1 111 ? -8.391 6.692 1.032 1.00 65.12 111 LEU A CA 1
ATOM 890 C C . LEU A 1 111 ? -8.823 5.861 2.240 1.00 65.12 111 LEU A C 1
ATOM 892 O O . LEU A 1 111 ? -9.192 4.698 2.073 1.00 65.12 111 LEU A O 1
ATOM 896 N N . MET A 1 112 ? -8.822 6.460 3.437 1.00 67.81 112 MET A N 1
ATOM 897 C CA . MET A 1 112 ? -9.411 5.828 4.615 1.00 67.81 112 MET A CA 1
ATOM 898 C C . MET A 1 112 ? -10.898 5.555 4.365 1.00 67.81 112 MET A C 1
ATOM 900 O O . MET A 1 112 ? -11.337 4.416 4.489 1.00 67.81 112 MET A O 1
ATOM 904 N N . GLU A 1 113 ? -11.683 6.541 3.934 1.00 73.12 113 GLU A N 1
ATOM 905 C CA . GLU A 1 113 ? -13.125 6.353 3.714 1.00 73.12 113 GLU A CA 1
ATOM 906 C C . GLU A 1 113 ? -13.462 5.275 2.666 1.00 73.12 113 GLU A C 1
ATOM 908 O O . GLU A 1 113 ? -14.430 4.533 2.848 1.00 73.12 113 GLU A O 1
ATOM 913 N N . TRP A 1 114 ? -12.664 5.134 1.601 1.00 69.81 114 TRP A N 1
ATOM 914 C CA . TRP A 1 114 ? -12.960 4.229 0.479 1.00 69.81 114 TRP A CA 1
ATOM 915 C C . TRP A 1 114 ? -12.773 2.736 0.769 1.00 69.81 114 TRP A C 1
ATOM 917 O O . TRP A 1 114 ? -13.233 1.914 -0.020 1.00 69.81 114 TRP A O 1
ATOM 927 N N . GLY A 1 115 ? -12.183 2.369 1.908 1.00 73.12 115 GLY A N 1
ATOM 928 C CA . GLY A 1 115 ? -12.054 0.969 2.334 1.00 73.12 115 GLY A CA 1
ATOM 929 C C . GLY A 1 115 ? -12.419 0.711 3.795 1.00 73.12 115 GLY A C 1
ATOM 930 O O . GLY A 1 115 ? -12.634 -0.442 4.178 1.00 73.12 115 GLY A O 1
ATOM 931 N N . TYR A 1 116 ? -12.514 1.751 4.628 1.00 82.25 116 TYR A N 1
ATOM 932 C CA . TYR A 1 116 ? -12.653 1.595 6.075 1.00 82.25 116 TYR A CA 1
ATOM 933 C C . TYR A 1 116 ? -13.997 0.990 6.486 1.00 82.25 116 TYR A C 1
ATOM 935 O O . TYR A 1 116 ? -14.020 0.041 7.268 1.00 82.25 116 TYR A O 1
ATOM 943 N N . GLU A 1 117 ? -15.122 1.448 5.930 1.00 86.44 117 GLU A N 1
ATOM 944 C CA . GLU A 1 117 ? -16.439 0.891 6.282 1.00 86.44 117 GLU A CA 1
ATOM 945 C C . GLU A 1 117 ? -16.607 -0.561 5.826 1.00 86.44 117 GLU A C 1
ATOM 947 O O . GLU A 1 117 ? -17.152 -1.393 6.558 1.00 86.44 117 GLU A O 1
ATOM 952 N N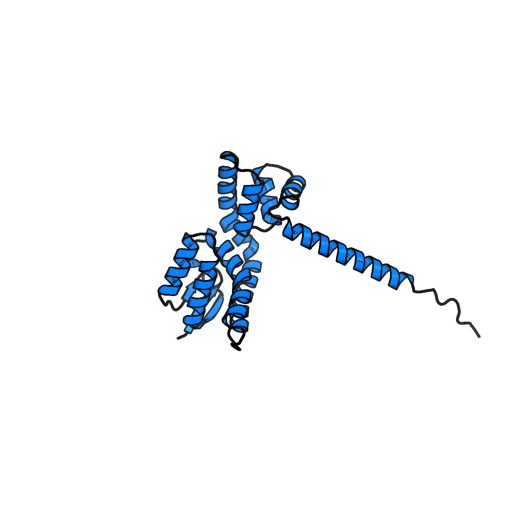 . GLU A 1 118 ? -16.100 -0.906 4.641 1.00 82.75 118 GLU A N 1
ATOM 953 C CA . GLU A 1 118 ? -16.122 -2.287 4.167 1.00 82.75 118 GLU A CA 1
ATOM 954 C C . GLU A 1 118 ? -15.201 -3.181 5.001 1.00 82.75 118 GLU A C 1
ATOM 956 O O . GLU A 1 118 ? -15.606 -4.275 5.414 1.00 82.75 118 GLU A O 1
ATOM 961 N N . ALA A 1 119 ? -13.997 -2.704 5.324 1.00 87.19 119 ALA A N 1
ATOM 962 C CA . ALA A 1 119 ? -13.088 -3.401 6.220 1.00 87.19 119 ALA A CA 1
ATOM 963 C C . ALA A 1 119 ? -13.725 -3.612 7.600 1.00 87.19 119 ALA A C 1
ATOM 965 O O . ALA A 1 119 ? -13.700 -4.731 8.111 1.00 87.19 119 ALA A O 1
ATOM 966 N N . LEU A 1 120 ? -14.390 -2.602 8.168 1.00 92.81 120 LEU A N 1
ATOM 967 C CA . LEU A 1 120 ? -15.148 -2.742 9.410 1.00 92.81 120 LEU A CA 1
ATOM 968 C C . LEU A 1 120 ? -16.285 -3.751 9.276 1.00 92.81 120 LEU A C 1
ATOM 970 O O . LEU A 1 120 ? -16.452 -4.604 10.147 1.00 92.81 120 LEU A O 1
ATOM 974 N N . ALA A 1 121 ? -17.067 -3.699 8.198 1.00 91.12 121 ALA A N 1
ATOM 975 C CA . ALA A 1 121 ? -18.144 -4.651 7.959 1.00 91.12 121 ALA A CA 1
ATOM 976 C C . ALA A 1 121 ? -17.618 -6.093 7.857 1.00 91.12 121 ALA A C 1
ATOM 978 O O . ALA A 1 121 ? -18.210 -7.008 8.436 1.00 91.12 121 ALA A O 1
ATOM 979 N N . MET A 1 122 ? -16.489 -6.309 7.177 1.00 89.56 122 MET A N 1
ATOM 980 C CA . MET A 1 122 ? -15.806 -7.603 7.123 1.00 89.56 122 MET A CA 1
ATOM 981 C C . MET A 1 122 ? -15.311 -8.050 8.501 1.00 89.56 122 MET A C 1
ATOM 983 O O . MET A 1 122 ? -15.557 -9.195 8.884 1.00 89.56 122 MET A O 1
ATOM 987 N N . SER A 1 123 ? -14.664 -7.164 9.256 1.00 95.81 123 SER A N 1
ATOM 988 C CA . SER A 1 123 ? -14.157 -7.445 10.603 1.00 95.81 123 SER A CA 1
ATOM 989 C C . SER A 1 123 ? -15.286 -7.802 11.570 1.00 95.81 123 SER A C 1
ATOM 991 O O . SER A 1 123 ? -15.184 -8.792 12.291 1.00 95.81 123 SER A O 1
ATOM 993 N N . ARG A 1 124 ? -16.426 -7.095 11.516 1.00 97.00 124 ARG A N 1
ATOM 994 C CA . ARG A 1 124 ? -17.639 -7.447 12.281 1.00 97.00 124 ARG A CA 1
ATOM 995 C C . ARG A 1 124 ? -18.115 -8.863 11.957 1.00 97.00 124 ARG A C 1
ATOM 997 O O . ARG A 1 124 ? -18.410 -9.631 12.869 1.00 97.00 124 ARG A O 1
ATOM 1004 N N . ARG A 1 125 ? -18.164 -9.231 10.669 1.00 95.38 125 ARG A N 1
ATOM 1005 C CA . ARG A 1 125 ? -18.543 -10.592 10.241 1.00 95.38 125 ARG A CA 1
ATOM 1006 C C . ARG A 1 125 ? -17.568 -11.653 10.760 1.00 95.38 125 ARG A C 1
ATOM 1008 O O . ARG A 1 125 ? -18.012 -12.724 11.156 1.00 95.38 125 ARG A O 1
ATOM 1015 N N . GLN A 1 126 ? -16.268 -11.362 10.780 1.00 95.31 126 GLN A N 1
ATOM 1016 C CA . GLN A 1 126 ? -15.237 -12.282 11.276 1.00 95.31 126 GLN A CA 1
ATOM 1017 C C . GLN A 1 126 ? -15.346 -12.501 12.783 1.00 95.31 126 GLN A C 1
ATOM 1019 O O . GLN A 1 126 ? -15.378 -13.648 13.223 1.00 95.31 126 GLN A O 1
ATOM 1024 N N . LEU A 1 127 ? -15.491 -11.425 13.558 1.00 97.25 127 LEU A N 1
ATOM 1025 C CA . LEU A 1 127 ? -15.716 -11.515 15.002 1.00 97.25 127 LEU A CA 1
ATOM 1026 C C . LEU A 1 127 ? -16.996 -12.304 15.314 1.00 97.25 127 LEU A C 1
ATOM 1028 O O . LEU A 1 127 ? -16.986 -13.186 16.168 1.00 97.25 127 LEU A O 1
ATOM 1032 N N . ALA A 1 128 ? -18.083 -12.063 14.571 1.00 96.31 128 ALA A N 1
ATOM 1033 C CA . ALA A 1 128 ? -19.329 -12.821 14.715 1.00 96.31 128 ALA A CA 1
ATOM 1034 C C . ALA A 1 128 ? -19.178 -14.314 14.362 1.00 96.31 128 ALA A C 1
ATOM 1036 O O . ALA A 1 128 ? -19.900 -15.150 14.902 1.00 96.31 128 ALA A O 1
ATOM 1037 N N . ALA A 1 129 ? -18.234 -14.655 13.480 1.00 96.50 129 ALA A N 1
ATOM 1038 C CA . ALA A 1 129 ? -17.874 -16.031 13.144 1.00 96.50 129 ALA A CA 1
ATOM 1039 C C . ALA A 1 129 ? -16.889 -16.673 14.145 1.00 96.50 129 ALA A C 1
ATOM 1041 O O . ALA A 1 129 ? -16.511 -17.828 13.961 1.00 96.50 129 ALA A O 1
ATOM 1042 N N . GLY A 1 130 ? -16.487 -15.954 15.199 1.00 97.75 130 GLY A N 1
ATOM 1043 C CA . GLY A 1 130 ? -15.588 -16.445 16.243 1.00 97.75 130 GLY A CA 1
ATOM 1044 C C . GLY A 1 130 ? -14.100 -16.206 15.981 1.00 97.75 130 GLY A C 1
ATOM 1045 O O . GLY A 1 130 ? -13.282 -16.764 16.709 1.00 97.75 130 GLY A O 1
ATOM 1046 N N . ALA A 1 131 ? -13.738 -15.396 14.980 1.00 96.94 131 ALA A N 1
ATOM 1047 C CA . ALA A 1 131 ? -12.355 -14.958 14.813 1.00 96.94 131 ALA A CA 1
ATOM 1048 C C . ALA A 1 131 ? -11.904 -14.122 16.021 1.00 96.94 131 ALA A C 1
ATOM 1050 O O . ALA A 1 131 ? -12.682 -13.365 16.608 1.00 96.94 131 ALA A O 1
ATOM 1051 N N . SER A 1 132 ? -10.633 -14.246 16.377 1.00 98.12 132 SER A N 1
ATOM 1052 C CA . SER A 1 132 ? -9.992 -13.439 17.409 1.00 98.12 132 SER A CA 1
ATOM 1053 C C . SER A 1 132 ? -9.719 -12.011 16.920 1.00 98.12 132 SER A C 1
ATOM 1055 O O . SER A 1 132 ? -9.587 -11.754 15.722 1.00 98.12 132 SER A O 1
ATOM 1057 N N . MET A 1 133 ? -9.577 -11.065 17.857 1.00 98.06 133 MET A N 1
ATOM 1058 C CA . MET A 1 133 ? -9.172 -9.695 17.514 1.00 98.06 133 MET A CA 1
ATOM 1059 C C . MET A 1 133 ? -7.779 -9.654 16.866 1.00 98.06 133 MET A C 1
ATOM 1061 O O . MET A 1 133 ? -7.530 -8.832 15.993 1.00 98.06 133 MET A O 1
ATOM 1065 N N . GLU A 1 134 ? -6.895 -10.577 17.242 1.00 98.19 134 GLU A N 1
ATOM 1066 C CA . GLU A 1 134 ? -5.549 -10.690 16.677 1.00 98.19 134 GLU A CA 1
ATOM 1067 C C . GLU A 1 134 ? -5.579 -11.021 15.174 1.00 98.19 134 GLU A C 1
ATOM 1069 O O . GLU A 1 134 ? -4.876 -10.398 14.377 1.00 98.19 134 GLU A O 1
ATOM 1074 N N . GLU A 1 135 ? -6.447 -11.948 14.757 1.00 96.50 135 GLU A N 1
ATOM 1075 C CA . GLU A 1 135 ? -6.649 -12.279 13.339 1.00 96.50 135 GLU A CA 1
ATOM 1076 C C . GLU A 1 135 ? -7.239 -11.099 12.555 1.00 96.50 135 GLU A C 1
ATOM 1078 O O . GLU A 1 135 ? -6.851 -10.856 11.409 1.00 96.50 135 GLU A O 1
ATOM 1083 N N . VAL A 1 136 ? -8.153 -10.344 13.175 1.00 97.06 136 VAL A N 1
ATOM 1084 C CA . VAL A 1 136 ? -8.730 -9.130 12.583 1.00 97.06 136 VAL A CA 1
ATOM 1085 C C . VAL A 1 136 ? -7.655 -8.062 12.384 1.00 97.06 136 VAL A C 1
ATOM 1087 O O . VAL A 1 136 ? -7.537 -7.525 11.285 1.00 97.06 136 VAL A O 1
ATOM 1090 N N . LEU A 1 137 ? -6.842 -7.783 13.406 1.00 96.38 137 LEU A N 1
ATOM 1091 C CA . LEU A 1 137 ? -5.757 -6.801 13.337 1.00 96.38 137 LEU A CA 1
ATOM 1092 C C . LEU A 1 137 ? -4.681 -7.196 12.331 1.00 96.38 137 LEU A C 1
ATOM 1094 O O . LEU A 1 137 ? -4.253 -6.354 11.544 1.00 96.38 137 LEU A O 1
ATOM 1098 N N . THR A 1 138 ? -4.309 -8.478 12.291 1.00 94.50 138 THR A N 1
ATOM 1099 C CA . THR A 1 138 ? -3.387 -9.009 11.279 1.00 94.50 138 THR A CA 1
ATOM 1100 C C . THR A 1 138 ? -3.919 -8.720 9.882 1.00 94.50 138 THR A C 1
ATOM 1102 O O . THR A 1 138 ? -3.199 -8.183 9.049 1.00 94.50 138 THR A O 1
ATOM 1105 N N . ARG A 1 139 ? -5.206 -8.994 9.634 1.00 90.50 139 ARG A N 1
ATOM 1106 C CA . ARG A 1 139 ? -5.827 -8.757 8.328 1.00 90.50 139 ARG A CA 1
ATOM 1107 C C . ARG A 1 139 ? -5.949 -7.273 7.985 1.00 90.50 139 ARG A C 1
ATOM 1109 O O . ARG A 1 139 ? -5.700 -6.923 6.836 1.00 90.50 139 ARG A O 1
ATOM 1116 N N . LEU A 1 140 ? -6.332 -6.416 8.934 1.00 90.06 140 LEU A N 1
ATOM 1117 C CA . LEU A 1 140 ? -6.367 -4.964 8.721 1.00 90.06 140 LEU A CA 1
ATOM 1118 C C . LEU A 1 140 ? -4.976 -4.453 8.342 1.00 90.06 140 LEU A C 1
ATOM 1120 O O . LEU A 1 140 ? -4.828 -3.789 7.321 1.00 90.06 140 LEU A O 1
ATOM 1124 N N . ARG A 1 141 ? -3.941 -4.861 9.079 1.00 88.75 141 ARG A N 1
ATOM 1125 C CA . ARG A 1 141 ? -2.558 -4.521 8.743 1.00 88.75 141 ARG A CA 1
ATOM 1126 C C . ARG A 1 141 ? -2.151 -5.041 7.363 1.00 88.75 141 ARG A C 1
ATOM 1128 O O . ARG A 1 141 ? -1.550 -4.300 6.596 1.00 88.75 141 ARG A O 1
ATOM 1135 N N . THR A 1 142 ? -2.489 -6.286 7.017 1.00 80.56 142 THR A N 1
ATOM 1136 C CA . THR A 1 142 ? -2.210 -6.844 5.679 1.00 80.56 142 THR A CA 1
ATOM 1137 C C . THR A 1 142 ? -2.911 -6.057 4.568 1.00 80.56 142 THR A C 1
ATOM 1139 O O . THR A 1 142 ? -2.379 -5.959 3.469 1.00 80.56 142 THR A O 1
ATOM 1142 N N . LYS A 1 143 ? -4.072 -5.457 4.853 1.00 78.88 143 LYS A N 1
ATOM 1143 C CA . LYS A 1 143 ? -4.781 -4.545 3.942 1.00 78.88 143 LYS A CA 1
ATOM 1144 C C . LYS A 1 143 ? -4.187 -3.127 3.892 1.00 78.88 143 LYS A C 1
ATOM 1146 O O . LYS A 1 143 ? -4.775 -2.256 3.263 1.00 78.88 143 LYS A O 1
ATOM 1151 N N . GLY A 1 144 ? -3.059 -2.885 4.557 1.00 77.50 144 GLY A N 1
ATOM 1152 C CA . GLY A 1 144 ? -2.380 -1.590 4.569 1.00 77.50 144 GLY A CA 1
ATOM 1153 C C . GLY A 1 144 ? -2.895 -0.613 5.623 1.00 77.50 144 GLY A C 1
ATOM 1154 O O . GLY A 1 144 ? -2.469 0.536 5.617 1.00 77.50 144 GLY A O 1
ATOM 1155 N N . PHE A 1 145 ? -3.770 -1.041 6.544 1.00 83.19 145 PHE A N 1
ATOM 1156 C CA . PHE A 1 145 ? -4.231 -0.152 7.609 1.00 83.19 145 PHE A CA 1
ATOM 1157 C C . PHE A 1 145 ? -3.077 0.1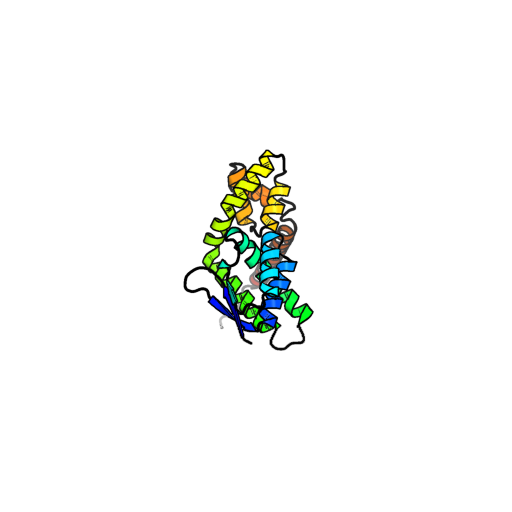64 8.565 1.00 83.19 145 PHE A C 1
ATOM 1159 O O . PHE A 1 145 ? -2.372 -0.732 9.042 1.00 83.19 145 PHE A O 1
ATOM 1166 N N . PHE A 1 146 ? -2.911 1.441 8.886 1.00 85.69 146 PHE A N 1
ATOM 1167 C CA . PHE A 1 146 ? -1.943 1.927 9.857 1.00 85.69 146 PHE A CA 1
ATOM 1168 C C . PHE A 1 146 ? -2.394 1.628 11.292 1.00 85.69 146 PHE A C 1
ATOM 1170 O O . PHE A 1 146 ? -3.567 1.385 11.576 1.00 85.69 146 PHE A O 1
ATOM 1177 N N . GLU A 1 147 ? -1.452 1.701 12.234 1.00 90.75 147 GLU A N 1
ATOM 1178 C CA . GLU A 1 147 ? -1.716 1.463 13.657 1.00 90.75 147 GLU A CA 1
ATOM 1179 C C . GLU A 1 147 ? -2.850 2.358 14.184 1.00 90.75 147 GLU A C 1
ATOM 1181 O O . GLU A 1 147 ? -3.793 1.865 14.795 1.00 90.75 147 GLU A O 1
ATOM 1186 N N . ALA A 1 148 ? -2.820 3.659 13.873 1.00 86.69 148 ALA A N 1
ATOM 1187 C CA . ALA A 1 148 ? -3.856 4.606 14.290 1.00 86.69 148 ALA A CA 1
ATOM 1188 C C . ALA A 1 148 ? -5.249 4.251 13.735 1.00 86.69 148 ALA A C 1
ATOM 1190 O O . ALA A 1 148 ? -6.250 4.378 14.439 1.00 86.69 148 ALA A O 1
ATOM 1191 N N . GLU A 1 149 ? -5.322 3.759 12.500 1.00 88.44 149 GLU A N 1
ATOM 1192 C CA . GLU A 1 149 ? -6.578 3.333 11.872 1.00 88.44 149 GLU A CA 1
ATOM 1193 C C . GLU A 1 149 ? -7.092 2.043 12.506 1.00 88.44 149 GLU A C 1
ATOM 1195 O O . GLU A 1 149 ? -8.285 1.905 12.765 1.00 88.44 149 GLU A O 1
ATOM 1200 N N . CYS A 1 150 ? -6.186 1.120 12.837 1.00 93.88 150 CYS A N 1
ATOM 1201 C CA . CYS A 1 150 ? -6.518 -0.081 13.590 1.00 93.88 150 CYS A CA 1
ATOM 1202 C C . CYS A 1 150 ? -7.064 0.266 14.982 1.00 93.88 150 CYS A C 1
ATOM 1204 O O . CYS A 1 150 ? -7.990 -0.396 15.445 1.00 93.88 150 CYS A O 1
ATOM 1206 N N . VAL A 1 151 ? -6.558 1.320 15.635 1.00 94.75 151 VAL A N 1
ATOM 1207 C CA . VAL A 1 151 ? -7.095 1.802 16.920 1.00 94.75 151 VAL A CA 1
ATOM 1208 C C . VAL A 1 151 ? -8.537 2.284 16.762 1.00 94.75 151 VAL A C 1
ATOM 1210 O O . VAL A 1 151 ? -9.408 1.858 17.523 1.00 94.75 151 VAL A O 1
ATOM 1213 N N . LEU A 1 152 ? -8.817 3.114 15.754 1.00 93.69 152 LEU A N 1
ATOM 1214 C CA . LEU A 1 152 ? -10.185 3.558 15.459 1.00 93.69 152 LEU A CA 1
ATOM 1215 C C . LEU A 1 152 ? -11.094 2.373 15.100 1.00 93.69 152 LEU A C 1
ATOM 1217 O O . LEU A 1 152 ? -12.262 2.334 15.507 1.00 93.69 152 LEU A O 1
ATOM 1221 N N . ALA A 1 153 ? -10.555 1.377 14.394 1.00 94.81 153 ALA A N 1
ATOM 1222 C CA . ALA A 1 153 ? -11.302 0.193 14.012 1.00 94.81 153 ALA A CA 1
ATOM 1223 C C . ALA A 1 153 ? -11.668 -0.655 15.232 1.00 94.81 153 ALA A C 1
ATOM 1225 O O . ALA A 1 153 ? -12.836 -0.999 15.401 1.00 94.81 153 ALA A O 1
ATOM 1226 N N . VAL A 1 154 ? -10.714 -0.930 16.126 1.00 97.50 154 VAL A N 1
ATOM 1227 C CA . VAL A 1 154 ? -10.969 -1.646 17.385 1.00 97.50 154 VAL A CA 1
ATOM 1228 C C . VAL A 1 154 ? -12.013 -0.910 18.211 1.00 97.50 154 VAL A C 1
ATOM 1230 O O . VAL A 1 154 ? -12.996 -1.531 18.606 1.00 97.50 154 VAL A O 1
ATOM 1233 N N . GLN A 1 155 ? -11.866 0.407 18.387 1.00 97.44 155 GLN A N 1
ATOM 1234 C CA . GLN A 1 155 ? -12.842 1.233 19.098 1.00 97.44 155 GLN A CA 1
ATOM 1235 C C . GLN A 1 155 ? -14.257 1.056 18.523 1.00 97.44 155 GLN A C 1
ATOM 1237 O O . GLN A 1 155 ? -15.218 0.838 19.260 1.00 97.44 155 GLN A O 1
ATOM 1242 N N . SER A 1 156 ? -14.374 1.092 17.194 1.00 95.69 156 SER A N 1
ATOM 1243 C CA . SER A 1 156 ? -15.644 0.953 16.472 1.00 95.69 156 SER A CA 1
ATOM 1244 C C . SER A 1 156 ? -16.239 -0.460 16.555 1.00 95.69 156 SER A C 1
ATOM 1246 O O . SER A 1 156 ? -17.457 -0.625 16.481 1.00 95.69 156 SER A O 1
ATOM 1248 N N . LEU A 1 157 ? -15.397 -1.491 16.671 1.00 96.56 157 LEU A N 1
ATOM 1249 C CA . LEU A 1 157 ? -15.806 -2.898 16.719 1.00 96.56 157 LEU A CA 1
ATOM 1250 C C . LEU A 1 157 ? -16.217 -3.347 18.125 1.00 96.56 157 LEU A C 1
ATOM 1252 O O . LEU A 1 157 ? -17.116 -4.177 18.254 1.00 96.56 157 LEU A O 1
ATOM 1256 N N . THR A 1 158 ? -15.568 -2.824 19.165 1.00 96.81 158 THR A N 1
ATOM 1257 C CA . THR A 1 158 ? -15.760 -3.254 20.561 1.00 96.81 158 THR A CA 1
ATOM 1258 C C . THR A 1 158 ? -16.554 -2.256 21.398 1.00 96.81 158 THR A C 1
ATOM 1260 O O . THR A 1 158 ? -16.969 -2.597 22.505 1.00 96.81 158 THR A O 1
ATOM 1263 N N . ASN A 1 159 ? -16.779 -1.041 20.884 1.00 96.69 159 ASN A N 1
ATOM 1264 C CA . ASN A 1 159 ? -17.352 0.084 21.623 1.00 96.69 159 ASN A CA 1
ATOM 1265 C C . ASN A 1 159 ? -16.554 0.428 22.900 1.00 96.69 159 ASN A C 1
ATOM 1267 O O . ASN A 1 159 ? -17.130 0.840 23.909 1.00 96.69 159 ASN A O 1
ATOM 1271 N N . SER A 1 160 ? -15.234 0.219 22.872 1.00 97.31 160 SER A N 1
ATOM 1272 C CA . SER A 1 160 ? -14.322 0.591 23.956 1.00 97.31 160 SER A CA 1
ATOM 1273 C C . SER A 1 160 ? -13.947 2.074 23.897 1.00 97.31 160 SER A C 1
ATOM 1275 O O . SER A 1 160 ? -14.243 2.793 22.939 1.00 97.31 160 SER A O 1
ATOM 1277 N N . THR A 1 161 ? -13.247 2.557 24.918 1.00 97.31 161 THR A N 1
ATOM 1278 C CA . THR A 1 161 ? -12.585 3.863 24.858 1.00 97.31 161 THR A CA 1
ATOM 1279 C C . THR A 1 161 ? -11.402 3.833 23.885 1.00 97.31 161 THR A C 1
ATOM 1281 O O . THR A 1 161 ? -10.875 2.770 23.546 1.00 97.31 161 THR A O 1
ATOM 1284 N N . LEU A 1 162 ? -10.954 5.016 23.449 1.00 94.62 162 LEU A N 1
ATOM 1285 C CA . LEU A 1 162 ? -9.774 5.150 22.588 1.00 94.62 162 LEU A CA 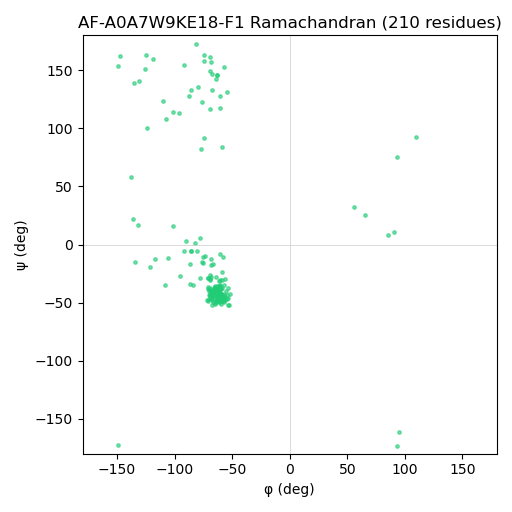1
ATOM 1286 C C . LEU A 1 162 ? -8.500 4.611 23.265 1.00 94.62 162 LEU A C 1
ATOM 1288 O O . LEU A 1 162 ? -7.649 4.033 22.598 1.00 94.62 162 LEU A O 1
ATOM 1292 N N . VAL A 1 163 ? -8.383 4.775 24.589 1.00 95.94 163 VAL A N 1
ATOM 1293 C CA . VAL A 1 163 ? -7.238 4.285 25.375 1.00 95.94 163 VAL A CA 1
ATOM 1294 C C . VAL A 1 163 ? -7.203 2.758 25.380 1.00 95.94 163 VAL A C 1
ATOM 1296 O O . VAL A 1 163 ? -6.182 2.180 25.028 1.00 95.94 163 VAL A O 1
ATOM 1299 N N . GLU A 1 164 ? -8.327 2.107 25.686 1.00 97.62 164 GLU A N 1
ATOM 1300 C CA . GLU A 1 164 ? -8.435 0.640 25.658 1.00 97.62 164 GLU A CA 1
ATOM 1301 C C . GLU A 1 164 ? -8.188 0.085 24.249 1.00 97.62 164 GLU A C 1
ATOM 1303 O O . GLU A 1 164 ? -7.462 -0.891 24.080 1.00 97.62 164 GLU A O 1
ATOM 1308 N N . ALA A 1 165 ? -8.743 0.731 23.217 1.00 97.62 165 ALA A N 1
ATOM 1309 C CA . ALA A 1 165 ? -8.513 0.333 21.831 1.00 97.62 165 ALA A CA 1
ATOM 1310 C C . ALA A 1 165 ? -7.028 0.438 21.450 1.00 97.62 165 ALA A C 1
ATOM 1312 O O . ALA A 1 165 ? -6.487 -0.463 20.808 1.00 97.62 165 ALA A O 1
ATOM 1313 N N . ARG A 1 166 ? -6.351 1.507 21.890 1.00 96.06 166 ARG A N 1
ATOM 1314 C CA . ARG A 1 166 ? -4.908 1.677 21.702 1.00 96.06 166 ARG A CA 1
ATOM 1315 C C . ARG A 1 166 ? -4.115 0.572 22.385 1.00 96.06 166 ARG A C 1
ATOM 1317 O O . ARG A 1 166 ? -3.223 0.020 21.753 1.00 96.06 166 ARG A O 1
ATOM 1324 N N . GLU A 1 167 ? -4.432 0.234 23.632 1.00 96.69 167 GLU A N 1
ATOM 1325 C CA . GLU A 1 167 ? -3.750 -0.853 24.345 1.00 96.69 167 GLU A CA 1
ATOM 1326 C C . GLU A 1 167 ? -3.879 -2.187 23.602 1.00 96.69 167 GLU A C 1
ATOM 1328 O O . GLU A 1 167 ? -2.882 -2.887 23.427 1.00 96.69 167 GLU A O 1
ATOM 1333 N N . VAL A 1 168 ? -5.070 -2.508 23.087 1.00 97.69 168 VAL A N 1
ATOM 1334 C CA . VAL A 1 168 ? -5.292 -3.727 22.292 1.00 97.69 168 VAL A CA 1
ATOM 1335 C C . VAL A 1 168 ? -4.389 -3.763 21.054 1.00 97.69 168 VAL A C 1
ATOM 1337 O O . VAL A 1 168 ? -3.756 -4.785 20.795 1.00 97.69 168 VAL A O 1
ATOM 1340 N N . VAL A 1 169 ? -4.307 -2.664 20.297 1.00 96.19 169 VAL A N 1
ATOM 1341 C CA . VAL A 1 169 ? -3.514 -2.612 19.056 1.00 96.19 169 VAL A CA 1
ATOM 1342 C C . VAL A 1 169 ? -2.017 -2.621 19.340 1.00 96.19 169 VAL A C 1
ATOM 1344 O O . VAL A 1 169 ? -1.298 -3.430 18.760 1.00 96.19 169 VAL A O 1
ATOM 1347 N N . VAL A 1 170 ? -1.545 -1.769 20.253 1.00 93.88 170 VAL A N 1
ATOM 1348 C CA . VAL A 1 170 ? -0.115 -1.649 20.576 1.00 93.88 170 VAL A CA 1
ATOM 1349 C C . VAL A 1 170 ? 0.434 -2.975 21.094 1.00 93.88 170 VAL A C 1
ATOM 1351 O O . VAL A 1 170 ? 1.550 -3.350 20.740 1.00 93.88 170 VAL A O 1
ATOM 1354 N N . HIS A 1 171 ? -0.345 -3.712 21.895 1.00 95.62 171 HIS A N 1
ATOM 1355 C CA . HIS A 1 171 ? 0.075 -4.993 22.463 1.00 95.62 171 HIS A CA 1
ATOM 1356 C C . HIS A 1 171 ? -0.169 -6.212 21.559 1.00 95.62 171 HIS A C 1
ATOM 1358 O O . HIS A 1 171 ? 0.331 -7.298 21.871 1.00 95.62 171 HIS A O 1
ATOM 1364 N N . SER A 1 172 ? -0.829 -6.038 20.413 1.00 97.00 172 SER A N 1
ATOM 1365 C CA . SER A 1 172 ? -1.055 -7.086 19.412 1.00 97.00 172 SER A CA 1
ATOM 1366 C C . SER A 1 172 ? 0.255 -7.605 18.802 1.00 97.00 172 SER A C 1
ATOM 1368 O O . SER A 1 172 ? 1.217 -6.850 18.622 1.00 97.00 172 SER A O 1
ATOM 1370 N N . GLN A 1 173 ? 0.306 -8.900 18.470 1.00 96.44 173 GLN A N 1
ATOM 1371 C CA . GLN A 1 173 ? 1.445 -9.478 17.738 1.00 96.44 173 GLN A CA 1
ATOM 1372 C C . GLN A 1 173 ? 1.499 -8.952 16.303 1.00 96.44 173 GLN A C 1
ATOM 1374 O O . GLN A 1 173 ? 2.586 -8.776 15.754 1.00 96.44 173 GLN A O 1
ATOM 1379 N N . ALA A 1 174 ? 0.344 -8.588 15.745 1.00 94.25 174 ALA A N 1
ATOM 1380 C CA . ALA A 1 174 ? 0.208 -7.921 14.466 1.00 94.25 174 ALA A CA 1
ATOM 1381 C C . ALA A 1 174 ? 0.963 -6.590 14.392 1.00 94.25 174 ALA A C 1
ATOM 1383 O O . ALA A 1 174 ? 1.073 -6.080 13.293 1.00 94.25 174 ALA A O 1
ATOM 1384 N N . TRP A 1 175 ? 1.491 -6.026 15.484 1.00 94.06 175 TRP A N 1
ATOM 1385 C CA . TRP A 1 175 ? 2.309 -4.801 15.483 1.00 94.06 175 TRP A CA 1
ATOM 1386 C C . TRP A 1 175 ? 3.610 -4.936 16.295 1.00 94.06 175 TRP A C 1
ATOM 1388 O O . TRP A 1 175 ? 4.227 -3.933 16.658 1.00 94.06 175 TRP A O 1
ATOM 1398 N N . ALA A 1 176 ? 4.041 -6.164 16.603 1.00 93.31 176 ALA A N 1
ATOM 1399 C CA . ALA A 1 176 ? 5.200 -6.406 17.465 1.00 93.31 176 ALA A CA 1
ATOM 1400 C C . ALA A 1 176 ? 6.512 -5.805 16.919 1.00 93.31 176 ALA A C 1
ATOM 1402 O O . ALA A 1 176 ? 7.292 -5.242 17.681 1.00 93.31 176 ALA A O 1
ATOM 1403 N N . ASP A 1 177 ? 6.722 -5.862 15.607 1.00 85.62 177 ASP A N 1
ATOM 1404 C CA . ASP A 1 177 ? 7.890 -5.301 14.917 1.00 85.62 177 ASP A CA 1
ATOM 1405 C C . ASP A 1 177 ? 7.953 -3.766 14.996 1.00 85.62 177 ASP A C 1
ATOM 1407 O O . ASP A 1 177 ? 9.019 -3.191 15.213 1.00 85.62 177 ASP A O 1
ATOM 1411 N N . ARG A 1 178 ? 6.807 -3.081 14.876 1.00 84.25 178 ARG A N 1
ATOM 1412 C CA . ARG A 1 178 ? 6.755 -1.623 15.054 1.00 84.25 178 ARG A CA 1
ATOM 1413 C C . ARG A 1 178 ? 6.988 -1.216 16.495 1.00 84.25 178 ARG A C 1
ATOM 1415 O O . ARG A 1 178 ? 7.655 -0.214 16.725 1.00 84.25 178 ARG A O 1
ATOM 1422 N N . ARG A 1 179 ? 6.472 -1.991 17.448 1.00 86.06 179 ARG A N 1
ATOM 1423 C CA . ARG A 1 179 ? 6.699 -1.743 18.872 1.00 86.06 179 ARG A CA 1
ATOM 1424 C C . ARG A 1 179 ? 8.185 -1.772 19.202 1.00 86.06 179 ARG A C 1
ATOM 1426 O O . ARG A 1 179 ? 8.670 -0.829 19.811 1.00 86.06 179 ARG A O 1
ATOM 1433 N N . GLU A 1 180 ? 8.898 -2.792 18.732 1.00 82.81 180 GLU A N 1
ATOM 1434 C CA . GLU A 1 180 ? 10.346 -2.902 18.919 1.00 82.81 180 GLU A CA 1
ATOM 1435 C C . GLU A 1 180 ? 11.076 -1.683 18.334 1.00 82.81 180 GLU A C 1
ATOM 1437 O O . GLU A 1 180 ? 11.911 -1.075 19.002 1.00 82.81 180 GLU A O 1
ATOM 1442 N N . HIS A 1 181 ? 10.706 -1.255 17.126 1.00 78.75 181 HIS A N 1
ATOM 1443 C CA . HIS A 1 181 ? 11.280 -0.061 16.509 1.00 78.75 181 HIS A CA 1
ATOM 1444 C C . HIS A 1 181 ? 10.971 1.231 17.292 1.00 78.75 181 HIS A C 1
ATOM 1446 O O . HIS A 1 181 ? 11.847 2.076 17.475 1.00 78.75 181 HIS A O 1
ATOM 1452 N N . THR A 1 182 ? 9.741 1.406 17.783 1.00 79.19 182 THR A N 1
ATOM 1453 C CA . THR A 1 182 ? 9.361 2.564 18.607 1.00 79.19 182 THR A CA 1
ATOM 1454 C C . THR A 1 182 ? 10.090 2.568 19.949 1.00 79.19 182 THR A C 1
ATOM 1456 O O . THR A 1 182 ? 10.549 3.625 20.375 1.00 79.19 182 THR A O 1
ATOM 1459 N N . GLU A 1 183 ? 10.246 1.410 20.591 1.00 85.94 183 GLU A N 1
ATOM 1460 C CA . GLU A 1 183 ? 11.015 1.259 21.831 1.00 85.94 183 GLU A CA 1
ATOM 1461 C C . GLU A 1 183 ? 12.498 1.597 21.609 1.00 85.94 183 GLU A C 1
ATOM 1463 O O . GLU A 1 183 ? 13.084 2.330 22.404 1.00 85.94 183 GLU A O 1
ATOM 1468 N N . GLN A 1 184 ? 13.090 1.152 20.495 1.00 85.38 184 GLN A N 1
ATOM 1469 C CA . GLN A 1 184 ? 14.465 1.503 20.117 1.00 85.38 184 GLN A CA 1
ATOM 1470 C C . GLN A 1 184 ? 14.633 3.009 19.872 1.00 85.38 184 GLN A C 1
ATOM 1472 O O . GLN A 1 184 ? 15.591 3.609 20.361 1.00 85.38 184 GLN A O 1
ATOM 1477 N N . LEU A 1 185 ? 13.698 3.636 19.150 1.00 82.12 185 LEU A N 1
ATOM 1478 C CA . LEU A 1 185 ? 13.708 5.084 18.926 1.00 82.12 185 LEU A CA 1
ATOM 1479 C C . LEU A 1 185 ? 13.570 5.868 20.232 1.00 82.12 185 LEU A C 1
ATOM 1481 O O . LEU A 1 185 ? 14.259 6.869 20.419 1.00 82.12 185 LEU A O 1
ATOM 1485 N N . GLN A 1 186 ? 12.693 5.420 21.132 1.00 81.56 186 GLN A N 1
ATOM 1486 C CA . GLN A 1 186 ? 12.522 6.052 22.434 1.00 81.56 186 GLN A CA 1
ATOM 1487 C C . GLN A 1 186 ? 13.800 5.935 23.274 1.00 81.56 186 GLN A C 1
ATOM 1489 O O . GLN A 1 186 ? 14.258 6.943 23.804 1.00 81.56 186 GLN A O 1
ATOM 1494 N N . ALA A 1 187 ? 14.414 4.750 23.331 1.00 90.88 187 ALA A N 1
ATOM 1495 C CA . ALA A 1 187 ? 15.672 4.543 24.045 1.00 90.88 187 ALA A CA 1
ATOM 1496 C C . ALA A 1 187 ? 16.803 5.433 23.495 1.00 90.88 187 ALA A C 1
ATOM 1498 O O . ALA A 1 187 ? 17.526 6.061 24.265 1.00 90.88 187 ALA A O 1
ATOM 1499 N N . ALA A 1 188 ? 16.918 5.554 22.168 1.00 89.38 188 ALA A N 1
ATOM 1500 C CA . ALA A 1 188 ? 17.909 6.423 21.530 1.00 89.38 188 ALA A CA 1
ATOM 1501 C C . ALA A 1 188 ? 17.672 7.918 21.825 1.00 89.38 188 ALA A C 1
ATOM 1503 O O . ALA A 1 188 ? 18.621 8.694 21.977 1.00 89.38 188 ALA A O 1
ATOM 1504 N N . LEU A 1 189 ? 16.406 8.339 21.912 1.00 87.75 189 LEU A N 1
ATOM 1505 C CA . LEU A 1 189 ? 16.046 9.708 22.277 1.00 87.75 189 LEU A CA 1
ATOM 1506 C C . LEU A 1 189 ? 16.386 10.004 23.744 1.00 87.75 189 LEU A C 1
ATOM 1508 O O . LEU A 1 189 ? 16.936 11.064 24.034 1.00 87.75 189 LEU A O 1
ATOM 1512 N N . GLU A 1 190 ? 16.082 9.075 24.650 1.00 91.88 190 GLU A N 1
ATOM 1513 C CA . GLU A 1 190 ? 16.415 9.184 26.075 1.00 91.88 190 GLU A CA 1
ATOM 1514 C C . GLU A 1 190 ? 17.937 9.284 26.279 1.00 91.88 190 GLU A C 1
ATOM 1516 O O . GLU A 1 190 ? 18.399 10.209 26.947 1.00 91.88 190 GLU A O 1
ATOM 1521 N N . GLU A 1 191 ? 18.727 8.443 25.602 1.00 94.81 191 GLU A N 1
ATOM 1522 C CA . GLU A 1 191 ? 20.197 8.519 25.622 1.00 94.81 191 GLU A CA 1
ATOM 1523 C C . GLU A 1 191 ? 20.716 9.874 25.108 1.00 94.81 191 GLU A C 1
ATOM 1525 O O . GLU A 1 191 ? 21.604 10.484 25.708 1.00 94.81 191 GLU A O 1
ATOM 1530 N N . SER A 1 192 ? 20.124 10.394 24.028 1.00 93.19 192 SER A N 1
ATOM 1531 C CA . SER A 1 192 ? 20.499 11.699 23.467 1.00 93.19 192 SER A CA 1
ATOM 1532 C C . SER A 1 192 ? 20.218 12.852 24.441 1.00 93.19 192 SER A C 1
ATOM 1534 O O . SER A 1 192 ? 21.018 13.784 24.546 1.00 93.19 192 SER A O 1
ATOM 1536 N N . LEU A 1 193 ? 19.098 12.793 25.170 1.00 92.62 193 LEU A N 1
ATOM 1537 C CA . LEU A 1 193 ? 18.743 13.789 26.185 1.00 92.62 193 LEU A CA 1
ATOM 1538 C C . LEU A 1 193 ? 19.697 13.744 27.386 1.00 92.62 193 LEU A C 1
ATOM 1540 O O . LEU A 1 193 ? 20.112 14.801 27.868 1.00 92.62 193 LEU A O 1
ATOM 1544 N N . ASP A 1 194 ? 20.095 12.549 27.825 1.00 94.88 194 ASP A N 1
ATOM 1545 C CA . ASP A 1 194 ? 21.067 12.369 28.908 1.00 94.88 194 ASP A CA 1
ATOM 1546 C C . ASP A 1 194 ? 22.457 12.902 28.523 1.00 94.88 194 ASP A C 1
ATOM 1548 O O . ASP A 1 194 ? 23.107 13.589 29.319 1.00 94.88 194 ASP A O 1
ATOM 1552 N N . MET A 1 195 ? 22.895 12.668 27.280 1.00 93.94 195 MET A N 1
ATOM 1553 C CA . MET A 1 195 ? 24.136 13.245 26.752 1.00 93.94 195 MET A CA 1
ATOM 1554 C C . MET A 1 195 ? 24.102 14.777 26.767 1.00 93.94 195 MET A C 1
ATOM 1556 O O . MET A 1 195 ? 25.043 15.416 27.242 1.00 93.94 195 MET A O 1
ATOM 1560 N N . TRP A 1 196 ? 23.003 15.382 26.309 1.00 92.12 196 TRP A N 1
ATOM 1561 C CA . TRP A 1 196 ? 22.848 16.840 26.307 1.00 92.12 196 TRP A CA 1
ATOM 1562 C C . TRP A 1 196 ? 22.824 17.423 27.724 1.00 92.12 196 TRP A C 1
ATOM 1564 O O . TRP A 1 196 ? 23.383 18.498 27.968 1.00 92.12 196 TRP A O 1
ATOM 1574 N N . ALA A 1 197 ? 22.215 16.723 28.683 1.00 92.50 197 ALA A N 1
ATOM 1575 C CA . ALA A 1 197 ? 22.227 17.119 30.088 1.00 92.50 197 ALA A CA 1
ATOM 1576 C C . ALA A 1 197 ? 23.651 17.086 30.684 1.00 92.50 197 ALA A C 1
ATOM 1578 O O . ALA A 1 197 ? 24.036 18.004 31.412 1.00 92.50 197 ALA A O 1
ATOM 1579 N N . ALA A 1 198 ? 24.461 16.080 30.339 1.00 93.50 198 ALA A N 1
ATOM 1580 C CA . ALA A 1 198 ? 25.851 15.969 30.790 1.00 93.50 198 ALA A CA 1
ATOM 1581 C C . ALA A 1 198 ? 26.766 17.061 30.198 1.00 93.50 198 ALA A C 1
ATOM 1583 O O . ALA A 1 198 ? 27.598 17.637 30.909 1.00 93.50 198 ALA A O 1
ATOM 1584 N N . GLU A 1 199 ? 26.595 17.384 28.914 1.00 92.56 199 GLU A N 1
ATOM 1585 C CA . GLU A 1 199 ? 27.351 18.449 28.242 1.00 92.56 199 GLU A CA 1
ATOM 1586 C C . GLU A 1 199 ? 26.983 19.840 28.777 1.00 92.56 199 GLU A C 1
ATOM 1588 O O . GLU A 1 199 ? 27.862 20.649 29.078 1.00 92.56 199 GLU A O 1
ATOM 1593 N N . SER A 1 200 ? 25.688 20.111 28.966 1.00 89.12 200 SER A N 1
ATOM 1594 C CA . SER A 1 200 ? 25.207 21.401 29.485 1.00 89.12 200 SER A CA 1
ATOM 1595 C C . SER A 1 200 ? 25.520 21.619 30.971 1.00 89.12 200 SER A C 1
ATOM 1597 O O . SER A 1 200 ? 25.736 22.757 31.390 1.00 89.12 200 SER A O 1
ATOM 1599 N N . GLY A 1 201 ? 25.621 20.546 31.761 1.00 84.06 201 GLY A N 1
ATOM 1600 C CA . GLY A 1 201 ? 26.023 20.591 33.170 1.00 84.06 201 GLY A CA 1
ATOM 1601 C C . GLY A 1 201 ? 27.521 20.822 33.412 1.00 84.06 201 GLY A C 1
ATOM 1602 O O . GLY A 1 201 ? 27.912 21.090 34.546 1.00 84.06 201 GLY A O 1
ATOM 1603 N N . SER A 1 202 ? 28.356 20.751 32.369 1.00 70.56 202 SER A N 1
ATOM 1604 C CA . SER A 1 202 ? 29.817 20.910 32.463 1.00 70.56 202 SER A CA 1
ATOM 1605 C C . SER A 1 202 ? 30.299 22.361 32.302 1.00 70.56 202 SER A C 1
ATOM 1607 O O . SER A 1 202 ? 31.503 22.618 32.319 1.00 70.56 202 SER A O 1
ATOM 1609 N N . VAL A 1 203 ? 29.387 23.333 32.166 1.00 70.06 203 VAL A N 1
ATOM 1610 C CA . VAL A 1 203 ? 29.741 24.758 32.211 1.00 70.06 203 VAL A CA 1
ATOM 1611 C C . VAL A 1 203 ? 29.956 25.150 33.672 1.00 70.06 203 VAL A C 1
ATOM 1613 O O . VAL A 1 203 ? 29.060 25.668 34.341 1.00 70.06 203 VAL A O 1
ATOM 1616 N N . GLU A 1 204 ? 31.154 24.873 34.190 1.00 70.31 204 GLU A N 1
ATOM 1617 C CA . GLU A 1 204 ? 31.605 25.474 35.442 1.00 70.31 204 GLU A CA 1
ATOM 1618 C C . GLU A 1 204 ? 31.493 27.003 35.314 1.00 70.31 204 GLU A C 1
ATOM 1620 O O . GLU A 1 204 ? 31.948 27.573 34.315 1.00 70.31 204 GLU A O 1
ATOM 1625 N N . PRO A 1 205 ? 30.888 27.704 36.289 1.00 67.81 205 PRO A N 1
ATOM 1626 C CA . PRO A 1 205 ? 30.926 29.154 36.287 1.00 67.81 205 PRO A CA 1
ATOM 1627 C C . PRO A 1 205 ? 32.396 29.567 36.362 1.00 67.81 205 PRO A C 1
ATOM 1629 O O . PRO A 1 205 ? 33.058 29.255 37.351 1.00 67.81 205 PRO A O 1
ATOM 1632 N N . GLU A 1 206 ? 32.911 30.254 35.333 1.00 67.12 206 GLU A N 1
ATOM 1633 C CA . GLU A 1 206 ? 34.220 30.912 35.374 1.00 67.12 206 GLU A CA 1
ATOM 1634 C C . GLU A 1 206 ? 34.210 31.939 36.517 1.00 67.12 206 GLU A C 1
ATOM 1636 O O . GLU A 1 206 ? 33.932 33.130 36.356 1.00 67.12 206 GLU A O 1
ATOM 1641 N N . SER A 1 207 ? 34.490 31.459 37.726 1.00 69.06 207 SER A N 1
ATOM 1642 C CA . SER A 1 207 ? 34.703 32.276 38.897 1.00 69.06 207 SER A CA 1
ATOM 1643 C C . SER A 1 207 ? 36.075 32.920 38.749 1.00 69.06 207 SER A C 1
ATOM 1645 O O . SER A 1 207 ? 37.094 32.367 39.157 1.00 69.06 207 SER A O 1
ATOM 1647 N N . GLY A 1 208 ? 36.097 34.115 38.171 1.00 71.06 208 GLY A N 1
ATOM 1648 C CA . GLY A 1 208 ? 37.167 35.068 38.426 1.00 71.06 208 GLY A CA 1
ATOM 1649 C C . GLY A 1 208 ? 38.131 35.321 37.272 1.00 71.06 208 GLY A C 1
ATOM 1650 O O . GLY A 1 208 ? 39.232 34.784 37.210 1.00 71.06 208 GLY A O 1
ATOM 1651 N N . ARG A 1 209 ? 37.809 36.350 36.494 1.00 63.12 209 ARG A N 1
ATOM 1652 C CA . ARG A 1 209 ? 38.762 37.427 36.195 1.00 63.12 209 ARG A CA 1
ATOM 1653 C C . ARG A 1 209 ? 38.066 38.713 36.626 1.00 63.12 209 ARG A C 1
ATOM 1655 O O . ARG A 1 209 ? 37.110 39.129 35.998 1.00 63.12 209 ARG A O 1
ATOM 1662 N N . GLY A 1 210 ? 38.372 39.279 37.784 1.00 67.31 210 GLY A N 1
ATOM 1663 C CA . GLY A 1 210 ? 39.712 39.715 38.150 1.00 67.31 210 GLY A CA 1
ATOM 1664 C C . GLY A 1 210 ? 39.820 41.184 37.762 1.00 67.31 210 GLY A C 1
ATOM 1665 O O . GLY A 1 210 ? 40.419 41.502 36.740 1.00 67.31 210 GLY A O 1
ATOM 1666 N N . GLU A 1 211 ? 39.183 42.046 38.554 1.00 67.94 211 GLU A N 1
ATOM 1667 C CA . GLU A 1 211 ? 39.380 43.493 38.509 1.00 67.94 211 GLU A CA 1
ATOM 1668 C C . GLU A 1 211 ? 40.851 43.806 38.823 1.00 67.94 211 GLU A C 1
ATOM 1670 O O . GLU A 1 211 ? 41.404 43.339 39.826 1.00 67.94 211 GLU A O 1
ATOM 1675 N N . ARG A 1 212 ? 41.487 44.588 37.953 1.00 69.94 212 ARG A N 1
ATOM 1676 C CA . ARG A 1 212 ? 42.667 45.395 38.262 1.00 69.94 212 ARG A CA 1
ATOM 1677 C C . ARG A 1 212 ? 42.527 46.744 37.586 1.00 69.94 212 ARG A C 1
ATOM 1679 O O . ARG A 1 212 ? 42.075 46.752 36.421 1.00 69.94 212 ARG A O 1
#

pLDDT: mean 91.23, std 8.39, range [63.12, 98.44]

Organism: NCBI:txid103725

Sequence (212 aa):
MSADFYVGFGPHPEPWSCTRGMLGWVLNTVAGHVQDPGLAATLRARADSGLQWFYFDSVERDQVPELVQVMIDVLIPAAEREYGDHPWFVPHTQELVDLVTEWQAEYRVELMEWGYEEALAMSRRQLAAGASMEEVLTRLRTKGFFEAECVLAVQSLTNSTLVEAREVVVHSQAWADRREHTEQLQAALEESLDMWAAESGSVEPESGRGER

Secondary structure (DSSP, 8-state):
-EEEEEESSSSSPEEEEEEHHHHHHHHHHHHTT-S-HHHHHHHHHHHHTT-SEEEGGGS-GGGHHHHHHHHHHHHHHHHHHHHTT-TTHHHHHHHHHHHHHHHHHHTHHHHHHHHHHHHHHHHHHHHHTT--HHHHHHHHHHTT--HHHHHHHHHHHH---HHHHHHHHHHSGGGHHHHHHHHHHHHHHHHHHHHHHHHHTT----------

Foldseek 3Di:
DKAWEFADDDDDTDIQIDRLVLQLVLLQQLLVQFPPVQSSVQSNVVSVVSDRYHYPVSDQLLCVLRSLVSLLPGQLVVCCVPPVVPPVRNVSSVVVNVSSVVSCVVCVVVSCVSNVVVLLVVLLVCVVVVDDLLVSLLVCVSSVHDLQSQLVSQCVNVVDDSVVSNVCSLPHPSCVVVNVVVVVVVVVVVVVVVVVVVVVVPPDPPPDDDDD